Protein AF-D6GV82-F1 (afdb_monomer)

Solvent-accessible surface area (backbone atoms only — not comparable to full-atom values): 14235 Å² total; per-residue (Å²): 111,70,75,58,55,54,52,51,50,55,50,52,54,50,50,55,54,49,53,57,51,53,62,41,63,78,66,77,57,87,75,84,82,61,76,56,52,63,57,44,62,66,64,38,46,68,62,47,54,63,59,72,57,71,61,91,61,49,20,34,37,37,47,58,65,73,62,67,64,45,67,63,46,50,52,54,40,44,76,73,60,37,45,41,36,12,38,64,73,50,17,54,56,35,42,78,71,77,38,79,40,46,35,39,37,71,72,68,72,43,72,70,43,70,73,96,73,26,63,61,65,84,44,68,51,52,52,47,9,47,66,54,46,93,89,37,69,66,46,53,47,49,28,64,75,69,70,36,58,58,37,43,33,40,38,38,33,69,71,63,62,65,70,60,64,68,42,87,90,62,49,69,70,57,50,65,59,63,64,72,60,55,51,52,54,51,39,51,51,27,24,77,35,22,94,69,20,40,37,40,59,52,64,82,52,46,61,59,50,53,48,35,34,70,77,65,74,44,68,52,66,70,56,20,50,53,34,21,51,53,38,51,51,53,43,51,56,50,53,50,49,50,52,53,48,57,64,70,63,52,76,90,122

Radius of gyration: 20.43 Å; Cα contacts (8 Å, |Δi|>4): 288; chains: 1; bounding box: 60×38×50 Å

Foldseek 3Di:
DVVVVVVVVVVLVVCVVVVVVVVCVVVPDDDPPDVVVVVVVVVCCVLCVLLVVPPQFAEEEDEEPDCVCVQVLQVLVVVLRYAYAYADVVQVVNVVSVHHHHHQCNQQVHDFPPPPQGDRQPHCLNLLLLQQDVPDPVSVVCCSNVVHRHHQEYEAEADQLVVQCPDPPDDPVSSVSRDHDNRLVSLLSNLVVLVRHAYHHDSVCSVVQSVCCVVPVHDDSVNSNVSSVVSVVSSVSRVVSVVVVCVVVDPPD

pLDDT: mean 79.45, std 23.23, range [30.3, 98.81]

Organism: NCBI:txid662762

Nearest PDB structures (foldseek):
  7mgq-assembly1_B  TM=9.564E-01  e=1.565E-20  Cryptococcus neoformans
  7mgq-assembly1_A  TM=9.627E-01  e=3.509E-20  Cryptococcus neoformans
  7mgq-assembly2_C  TM=9.690E-01  e=6.246E-20  Cryptococcus neoformans
  5uy8-assembly1_B  TM=9.382E-01  e=7.896E-19  Homo sapiens
  1pkx-assembly2_C  TM=9.526E-01  e=5.608E-18  Homo sapiens

Structure (mmCIF, N/CA/C/O backbone):
data_AF-D6GV82-F1
#
_entry.id   AF-D6GV82-F1
#
loop_
_atom_site.group_PDB
_atom_site.id
_atom_site.type_symbol
_atom_site.label_atom_id
_atom_site.label_alt_id
_atom_site.label_comp_id
_atom_site.label_asym_id
_atom_site.label_entity_id
_atom_site.label_seq_id
_atom_site.pdbx_PDB_ins_code
_atom_site.Cartn_x
_atom_site.Cartn_y
_atom_site.Cartn_z
_atom_site.occupancy
_atom_site.B_iso_or_equiv
_atom_site.auth_seq_id
_atom_site.auth_comp_id
_atom_site.auth_asym_id
_atom_site.auth_atom_id
_atom_site.pdbx_PDB_model_num
ATOM 1 N N . MET A 1 1 ? -30.571 20.072 15.959 1.00 46.78 1 MET A N 1
ATOM 2 C CA . MET A 1 1 ? -29.340 19.515 15.346 1.00 46.78 1 MET A CA 1
ATOM 3 C C . MET A 1 1 ? -29.637 18.563 14.186 1.00 46.78 1 MET A C 1
ATOM 5 O O . MET A 1 1 ? -29.183 18.871 13.096 1.00 46.78 1 MET A O 1
ATOM 9 N N . LYS A 1 2 ? -30.502 17.543 14.333 1.00 35.66 2 LYS A N 1
ATOM 10 C CA . LYS A 1 2 ? -30.859 16.594 13.246 1.00 35.66 2 LYS A CA 1
ATOM 11 C C . LYS A 1 2 ? -31.321 17.223 11.910 1.00 35.66 2 LYS A C 1
ATOM 13 O O . LYS A 1 2 ? -30.854 16.821 10.855 1.00 35.66 2 LYS A O 1
ATOM 18 N N . LYS A 1 3 ? -32.161 18.271 11.940 1.00 33.25 3 LYS A N 1
ATOM 19 C CA . LYS A 1 3 ? -32.634 18.972 10.719 1.00 33.25 3 LYS A CA 1
ATOM 20 C C . LYS A 1 3 ? -31.539 19.744 9.959 1.00 33.25 3 LYS A C 1
ATOM 22 O O . LYS A 1 3 ? -31.697 20.007 8.773 1.00 33.25 3 LYS A O 1
ATOM 27 N N . LYS A 1 4 ? -30.448 20.133 10.632 1.00 35.25 4 LYS A N 1
ATOM 28 C CA . LYS A 1 4 ? -29.337 20.875 10.010 1.00 35.25 4 LYS A CA 1
ATOM 29 C C . LYS A 1 4 ? -28.388 19.915 9.281 1.00 35.25 4 LYS A C 1
ATOM 31 O O . LYS A 1 4 ? -28.005 20.190 8.152 1.00 35.25 4 LYS A O 1
ATOM 36 N N . GLU A 1 5 ? -28.135 18.748 9.874 1.00 35.09 5 GLU A N 1
ATOM 37 C CA . GLU A 1 5 ? -27.343 17.661 9.275 1.00 35.09 5 GLU A CA 1
ATOM 38 C C . GLU A 1 5 ? -28.036 17.029 8.053 1.00 35.09 5 GLU A C 1
ATOM 40 O O . GLU A 1 5 ? -27.384 16.778 7.042 1.00 35.09 5 GLU A O 1
ATOM 45 N N . GLU A 1 6 ? -29.364 16.847 8.084 1.00 33.41 6 GLU A N 1
ATOM 46 C CA . GLU A 1 6 ? -30.125 16.373 6.911 1.00 33.41 6 GLU A CA 1
ATOM 47 C C . GLU A 1 6 ? -30.088 17.357 5.732 1.00 33.41 6 GLU A C 1
ATOM 49 O O . GLU A 1 6 ? -30.029 16.937 4.574 1.00 33.41 6 GLU A O 1
ATOM 54 N N . ASN A 1 7 ? -30.100 18.665 6.007 1.00 32.47 7 ASN A N 1
ATOM 55 C CA . ASN A 1 7 ? -30.007 19.686 4.963 1.00 32.47 7 ASN A CA 1
ATOM 56 C C . ASN A 1 7 ? -28.595 19.774 4.367 1.00 32.47 7 ASN A C 1
ATOM 58 O O . ASN A 1 7 ? -28.455 19.947 3.155 1.00 32.47 7 ASN A O 1
ATOM 62 N N . GLU A 1 8 ? -27.547 19.594 5.172 1.00 35.41 8 GLU A N 1
ATOM 63 C CA . GLU A 1 8 ? -26.163 19.550 4.684 1.00 35.41 8 GLU A CA 1
ATOM 64 C C . GLU A 1 8 ? -25.892 18.294 3.835 1.00 35.41 8 GLU A C 1
ATOM 66 O O . GLU A 1 8 ? -25.264 18.399 2.776 1.00 35.41 8 GLU A O 1
ATOM 71 N N . LEU A 1 9 ? -26.454 17.132 4.204 1.00 36.34 9 LEU A N 1
ATOM 72 C CA . LEU A 1 9 ? -26.369 15.911 3.389 1.00 36.34 9 LEU A CA 1
ATOM 73 C C . LEU A 1 9 ? -27.051 16.078 2.024 1.00 36.34 9 LEU A C 1
ATOM 75 O O . LEU A 1 9 ? -26.429 15.799 0.996 1.00 36.34 9 LEU A O 1
ATOM 79 N N . LYS A 1 10 ? -28.285 16.599 1.996 1.00 36.94 10 LYS A N 1
ATOM 80 C CA . LYS A 1 10 ? -29.022 16.862 0.744 1.00 36.94 10 LYS A CA 1
ATOM 81 C C . LYS A 1 10 ? -28.288 17.850 -0.164 1.00 36.94 10 LYS A C 1
ATOM 83 O O . LYS A 1 10 ? -28.286 17.697 -1.386 1.00 36.94 10 LYS A O 1
ATOM 88 N N . THR A 1 11 ? -27.615 18.834 0.429 1.00 37.62 11 THR A N 1
ATOM 89 C CA . THR A 1 11 ? -26.811 19.819 -0.307 1.00 37.62 11 THR A CA 1
ATOM 90 C C . THR A 1 11 ? -25.554 19.176 -0.900 1.00 37.62 11 THR A C 1
ATOM 92 O O . THR A 1 11 ? -25.221 19.430 -2.056 1.00 37.62 11 THR A O 1
ATOM 95 N N . SER A 1 12 ? -24.899 18.272 -0.165 1.00 37.09 12 SER A N 1
ATOM 96 C CA . SER A 1 12 ? -23.725 17.529 -0.649 1.00 37.09 12 SER A CA 1
ATOM 97 C C . SER A 1 12 ? -24.054 16.558 -1.795 1.00 37.09 12 SER A C 1
ATOM 99 O O . SER A 1 12 ? -23.308 16.479 -2.774 1.00 37.09 12 SER A O 1
ATOM 101 N N . GLU A 1 13 ? -25.208 15.884 -1.739 1.00 41.94 13 GLU A N 1
ATOM 102 C CA . GLU A 1 13 ? -25.689 15.008 -2.815 1.00 41.94 13 GLU A CA 1
ATOM 103 C C . GLU A 1 13 ? -26.069 15.801 -4.072 1.00 41.94 13 GLU A C 1
ATOM 105 O O . GLU A 1 13 ? -25.765 15.376 -5.190 1.00 41.94 13 GLU A O 1
ATOM 110 N N . SER A 1 14 ? -26.675 16.980 -3.894 1.00 36.56 14 SER A N 1
ATOM 111 C CA . SER A 1 14 ? -26.976 17.918 -4.981 1.00 36.56 14 SER A CA 1
ATOM 112 C C . SER A 1 14 ? -25.697 18.431 -5.659 1.00 36.56 14 SER A C 1
ATOM 114 O O . SER A 1 14 ? -25.588 18.400 -6.884 1.00 36.56 14 SER A O 1
ATOM 116 N N . LEU A 1 15 ? -24.675 18.802 -4.879 1.00 37.81 15 LEU A N 1
ATOM 117 C CA . LEU A 1 15 ? -23.379 19.266 -5.391 1.00 37.81 15 LEU A CA 1
ATOM 118 C C . LEU A 1 15 ? -22.612 18.169 -6.147 1.00 37.81 15 LEU A C 1
ATOM 120 O O . LEU A 1 15 ? -22.022 18.448 -7.188 1.00 37.81 15 LEU A O 1
ATOM 124 N N . MET A 1 16 ? -22.661 16.918 -5.679 1.00 40.75 16 MET A N 1
ATOM 125 C CA . MET A 1 16 ? -22.037 15.778 -6.366 1.00 40.75 16 MET A CA 1
ATOM 126 C C . MET A 1 16 ? -22.762 15.402 -7.665 1.00 40.75 16 MET A C 1
ATOM 128 O O . MET A 1 16 ? -22.114 15.056 -8.657 1.00 40.75 16 MET A O 1
ATOM 132 N N . ARG A 1 17 ? -24.099 15.500 -7.692 1.00 44.50 17 ARG A N 1
ATOM 133 C CA . ARG A 1 17 ? -24.884 15.343 -8.927 1.00 44.50 17 ARG A CA 1
ATOM 134 C C . ARG A 1 17 ? -24.562 16.452 -9.923 1.00 44.50 17 ARG A C 1
ATOM 136 O O . ARG A 1 17 ? -24.265 16.154 -11.076 1.00 44.50 17 ARG A O 1
ATOM 143 N N . ASN A 1 18 ? -24.541 17.703 -9.474 1.00 41.22 18 ASN A N 1
ATOM 144 C CA . ASN A 1 18 ? -24.307 18.854 -10.342 1.00 41.22 18 ASN A CA 1
ATOM 145 C C . ASN A 1 18 ? -22.852 18.939 -10.833 1.00 41.22 18 ASN A C 1
ATOM 147 O O . ASN A 1 18 ? -22.633 19.277 -11.993 1.00 41.22 18 ASN A O 1
ATOM 151 N N . GLY A 1 19 ? -21.866 18.549 -10.017 1.00 41.38 19 GLY A N 1
ATOM 152 C CA . GLY A 1 19 ? -20.454 18.498 -10.414 1.00 41.38 19 GLY A CA 1
ATOM 153 C C . GLY A 1 19 ? -20.170 17.472 -11.518 1.00 41.38 19 GLY A C 1
ATOM 154 O O . GLY A 1 19 ? -19.441 17.767 -12.462 1.00 41.38 19 GLY A O 1
ATOM 155 N N . ASN A 1 20 ? -20.813 16.301 -11.463 1.00 41.12 20 ASN A N 1
ATOM 156 C CA . ASN A 1 20 ? -20.722 15.300 -12.533 1.00 41.12 20 ASN A CA 1
ATOM 157 C C . ASN A 1 20 ? -21.458 15.733 -13.816 1.00 41.12 20 ASN A C 1
ATOM 159 O O . ASN A 1 20 ? -21.051 15.349 -14.910 1.00 41.12 20 ASN A O 1
ATOM 163 N N . ILE A 1 21 ? -22.524 16.535 -13.700 1.00 41.41 21 ILE A N 1
ATOM 164 C CA . ILE A 1 21 ? -23.267 17.072 -14.852 1.00 41.41 21 ILE A CA 1
ATOM 165 C C . ILE A 1 21 ? -22.484 18.203 -15.538 1.00 41.41 21 ILE A C 1
ATOM 167 O O . ILE A 1 21 ? -22.470 18.271 -16.767 1.00 41.41 21 ILE A O 1
ATOM 171 N N . LEU A 1 22 ? -21.808 19.062 -14.769 1.00 36.44 22 LEU A N 1
ATOM 172 C CA . LEU A 1 22 ? -20.975 20.147 -15.301 1.00 36.44 22 LEU A CA 1
ATOM 173 C C . LEU A 1 22 ? -19.784 19.597 -16.101 1.00 36.44 22 LEU A C 1
ATOM 175 O O . LEU A 1 22 ? -19.581 20.010 -17.239 1.00 36.44 22 LEU A O 1
ATOM 179 N N . HIS A 1 23 ? -19.100 18.572 -15.583 1.00 37.25 23 HIS A N 1
ATOM 180 C CA . HIS A 1 23 ? -17.968 17.949 -16.278 1.00 37.25 23 HIS A CA 1
ATOM 181 C C . HIS A 1 23 ? -18.378 17.205 -17.569 1.00 37.25 23 HIS A C 1
ATOM 183 O O . HIS A 1 23 ? -17.579 17.074 -18.494 1.00 37.25 23 HIS A O 1
ATOM 189 N N . ALA A 1 24 ? -19.625 16.722 -17.661 1.00 37.41 24 ALA A N 1
ATOM 190 C CA . ALA A 1 24 ? -20.155 16.084 -18.869 1.00 37.41 24 ALA A CA 1
ATOM 191 C C . ALA A 1 24 ? -20.582 17.100 -19.946 1.00 37.41 24 ALA A C 1
ATOM 193 O O . ALA A 1 24 ? -20.468 16.811 -21.139 1.00 37.41 24 ALA A O 1
ATOM 194 N N . LYS A 1 25 ? -21.044 18.295 -19.544 1.00 35.38 25 LYS A N 1
ATOM 195 C CA . LYS A 1 25 ? -21.421 19.376 -20.472 1.00 35.38 25 LYS A CA 1
ATOM 196 C C . LYS A 1 25 ? -20.214 20.015 -21.163 1.00 35.38 25 LYS A C 1
ATOM 198 O O . LYS A 1 25 ? -20.330 20.373 -22.329 1.00 35.38 25 LYS A O 1
ATOM 203 N N . GLU A 1 26 ? -19.064 20.093 -20.495 1.00 40.66 26 GLU A N 1
ATOM 204 C CA . GLU A 1 26 ? -17.829 20.658 -21.069 1.00 40.66 26 GLU A CA 1
ATOM 205 C C . GLU A 1 26 ? -17.186 19.768 -22.154 1.00 40.66 26 GLU A C 1
ATOM 207 O O . GLU A 1 26 ? -16.415 20.260 -22.972 1.00 40.66 26 GLU A O 1
ATOM 212 N N . CYS A 1 27 ? -17.532 18.474 -22.226 1.00 36.78 27 CYS A N 1
ATOM 213 C CA . CYS A 1 27 ? -16.943 17.519 -23.180 1.00 36.78 27 CYS A CA 1
ATOM 214 C C . CYS A 1 27 ? -17.858 17.123 -24.361 1.00 36.78 27 CYS A C 1
ATOM 216 O O . CYS A 1 27 ? -17.546 16.176 -25.088 1.00 36.78 27 CYS A O 1
ATOM 218 N N . GLY A 1 28 ? -18.995 17.800 -24.564 1.00 32.62 28 GLY A N 1
ATOM 219 C CA . GLY A 1 28 ? -19.838 17.632 -25.761 1.00 32.62 28 GLY A CA 1
ATOM 220 C C . GLY A 1 28 ? -20.444 16.235 -25.988 1.00 32.62 28 GLY A C 1
ATOM 221 O O . GLY A 1 28 ? -20.968 15.967 -27.066 1.00 32.62 2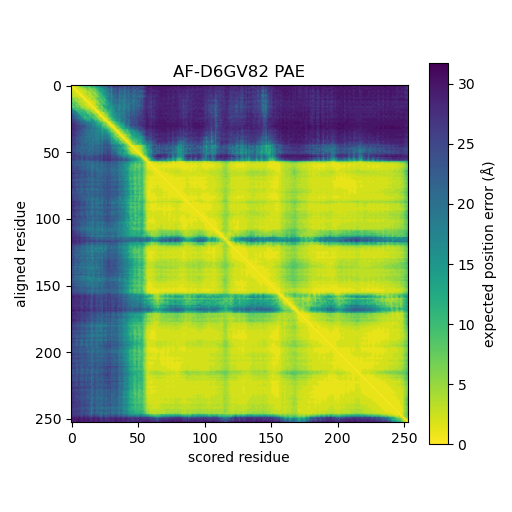8 GLY A O 1
ATOM 222 N N . HIS A 1 29 ? -20.399 15.330 -25.007 1.00 37.75 29 HIS A N 1
ATOM 223 C CA . HIS A 1 29 ? -20.952 13.978 -25.135 1.00 37.75 29 HIS A CA 1
ATOM 224 C C . HIS A 1 29 ? -22.358 13.889 -24.527 1.00 37.75 29 HIS A C 1
ATOM 226 O O . HIS A 1 29 ? -22.549 14.076 -23.325 1.00 37.75 29 HIS A O 1
ATOM 232 N N . LYS A 1 30 ? -23.356 13.544 -25.354 1.00 34.84 30 LYS A N 1
ATOM 233 C CA . LYS A 1 30 ? -24.703 13.160 -24.897 1.00 34.84 30 LYS A CA 1
ATOM 234 C C . LYS A 1 30 ? -24.594 11.887 -24.038 1.00 34.84 30 LYS A C 1
ATOM 236 O O . LYS A 1 30 ? -24.097 10.883 -24.550 1.00 34.84 30 LYS A O 1
ATOM 241 N N . PRO A 1 31 ? -25.058 11.860 -22.776 1.00 36.72 31 PRO A N 1
ATOM 242 C CA . PRO A 1 31 ? -24.945 10.656 -21.962 1.00 36.72 31 PRO A CA 1
ATOM 243 C C . PRO A 1 31 ? -26.144 9.719 -22.224 1.00 36.72 31 PRO A C 1
ATOM 245 O O . PRO A 1 31 ? -27.273 10.201 -22.347 1.00 36.72 31 PRO A O 1
ATOM 248 N N . PRO A 1 32 ? -25.953 8.385 -22.291 1.00 39.66 32 PRO A N 1
ATOM 249 C CA . PRO A 1 32 ? -27.055 7.436 -22.409 1.00 39.66 32 PRO A CA 1
ATOM 250 C C . PRO A 1 32 ? -27.702 7.271 -21.026 1.00 39.66 32 PRO A C 1
ATOM 252 O O . PRO A 1 32 ? -27.249 6.498 -20.181 1.00 39.66 32 PRO A O 1
ATOM 255 N N . ILE A 1 33 ? -28.737 8.068 -20.758 1.00 50.41 33 ILE A N 1
ATOM 256 C CA . ILE A 1 33 ? -29.362 8.181 -19.437 1.00 50.41 33 ILE A CA 1
ATOM 257 C C . ILE A 1 33 ? -30.728 7.501 -19.443 1.00 50.41 33 ILE A C 1
ATOM 259 O O . ILE A 1 33 ? -31.720 8.095 -19.839 1.00 50.41 33 ILE A O 1
ATOM 263 N N . SER A 1 34 ? -30.772 6.256 -18.972 1.00 36.00 34 SER A N 1
ATOM 264 C CA . SER A 1 34 ? -31.931 5.731 -18.233 1.00 36.00 34 SER A CA 1
ATOM 265 C C . SER A 1 34 ? -31.528 4.437 -17.512 1.00 36.00 34 SER A C 1
ATOM 267 O O . SER A 1 34 ? -31.461 4.401 -16.286 1.00 36.00 34 SER A O 1
ATOM 269 N N . GLY A 1 35 ? -31.038 3.432 -18.251 1.00 33.56 35 GLY A N 1
ATOM 270 C CA . GLY A 1 35 ? -30.639 2.133 -17.678 1.00 33.56 35 GLY A CA 1
ATOM 271 C C . GLY A 1 35 ? -29.327 2.131 -16.875 1.00 33.56 35 GLY A C 1
ATOM 272 O O . GLY A 1 35 ? -29.133 1.298 -15.989 1.00 33.56 35 GLY A O 1
ATOM 273 N N . MET A 1 36 ? -28.414 3.080 -17.126 1.00 39.00 36 MET A N 1
ATOM 274 C CA . MET A 1 36 ? -27.172 3.202 -16.345 1.00 39.00 36 MET A CA 1
ATOM 275 C C . MET A 1 36 ? -27.407 3.791 -14.949 1.00 39.00 36 MET A C 1
ATOM 277 O O . MET A 1 36 ? -26.631 3.484 -14.045 1.00 39.00 36 MET A O 1
ATOM 281 N N . ILE A 1 37 ? -28.467 4.584 -14.740 1.00 35.41 37 ILE A N 1
ATOM 282 C CA . ILE A 1 37 ? -28.729 5.243 -13.451 1.00 35.41 37 ILE A CA 1
ATOM 283 C C . ILE A 1 37 ? -29.230 4.236 -12.413 1.00 35.41 37 ILE A C 1
ATOM 285 O O . ILE A 1 37 ? -28.682 4.199 -11.314 1.00 35.41 37 ILE A O 1
ATOM 289 N N . GLU A 1 38 ? -30.166 3.347 -12.748 1.00 30.30 38 GLU A N 1
ATOM 290 C CA . GLU A 1 38 ? -30.681 2.354 -11.786 1.00 30.30 38 GLU A CA 1
ATOM 291 C C . GLU A 1 38 ? -29.612 1.334 -11.362 1.00 30.30 38 GLU A C 1
ATOM 293 O O . GLU A 1 38 ? -29.483 0.988 -10.181 1.00 30.30 38 GLU A O 1
ATOM 298 N N . GLY A 1 39 ? -28.753 0.925 -12.302 1.00 32.91 39 GLY A N 1
ATOM 299 C CA . GLY A 1 39 ? -27.578 0.109 -12.005 1.00 32.91 39 GLY A CA 1
ATOM 300 C C . GLY A 1 39 ? -26.542 0.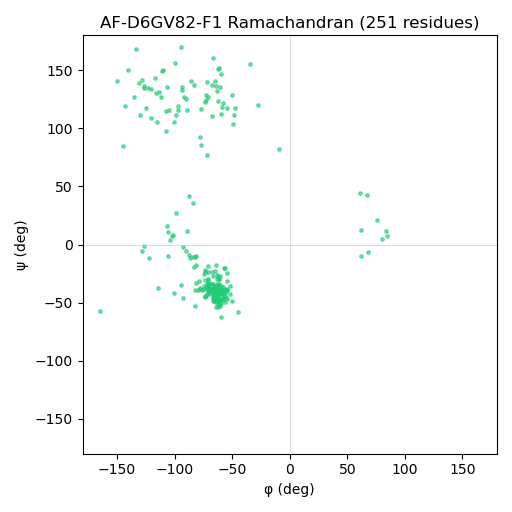845 -11.147 1.00 32.91 39 GLY A C 1
ATOM 301 O O . GLY A 1 39 ? -25.914 0.222 -10.288 1.00 32.91 39 GLY A O 1
ATOM 302 N N . CYS A 1 40 ? -26.370 2.157 -11.340 1.00 36.84 40 CYS A N 1
ATOM 303 C CA . CYS A 1 40 ? -25.464 2.996 -10.552 1.00 36.84 40 CYS A CA 1
ATOM 304 C C . CYS A 1 40 ? -25.987 3.209 -9.120 1.00 36.84 40 CYS A C 1
ATOM 306 O O . CYS A 1 40 ? -25.210 3.109 -8.175 1.00 36.84 40 CYS A O 1
ATOM 308 N N . VAL A 1 41 ? -27.302 3.361 -8.935 1.00 34.12 41 VAL A N 1
ATOM 309 C CA . VAL A 1 41 ? -27.950 3.567 -7.625 1.00 34.12 41 VAL A CA 1
ATOM 310 C C . VAL A 1 41 ? -27.811 2.338 -6.710 1.00 34.12 41 VAL A C 1
ATOM 312 O O . VAL A 1 41 ? -27.414 2.487 -5.555 1.00 34.12 41 VAL A O 1
ATOM 315 N N . LYS A 1 42 ? -27.985 1.102 -7.214 1.00 35.06 42 LYS A N 1
ATOM 316 C CA . LYS A 1 42 ? -27.659 -0.121 -6.436 1.00 35.06 42 LYS A CA 1
ATOM 317 C C . LYS A 1 42 ? -26.145 -0.322 -6.243 1.00 35.06 42 LYS A C 1
ATOM 319 O O . LYS A 1 42 ? -25.713 -0.835 -5.211 1.00 35.06 42 LYS A O 1
ATOM 324 N N . LYS A 1 43 ? -25.309 0.081 -7.210 1.00 44.16 43 LYS A N 1
ATOM 325 C CA . LYS A 1 43 ? -23.835 -0.051 -7.161 1.00 44.16 43 LYS A CA 1
ATOM 326 C C . LYS A 1 43 ? -23.145 1.052 -6.350 1.00 44.16 43 LYS A C 1
ATOM 328 O O . LYS A 1 43 ? -21.968 0.897 -6.026 1.00 44.16 43 LYS A O 1
ATOM 333 N N . MET A 1 44 ? -23.838 2.107 -5.945 1.00 41.06 44 MET A N 1
ATOM 334 C CA . MET A 1 44 ? -23.332 3.075 -4.972 1.00 41.06 44 MET A CA 1
ATOM 335 C C . MET A 1 44 ? -23.326 2.509 -3.550 1.00 41.06 44 MET A C 1
ATOM 337 O O . MET A 1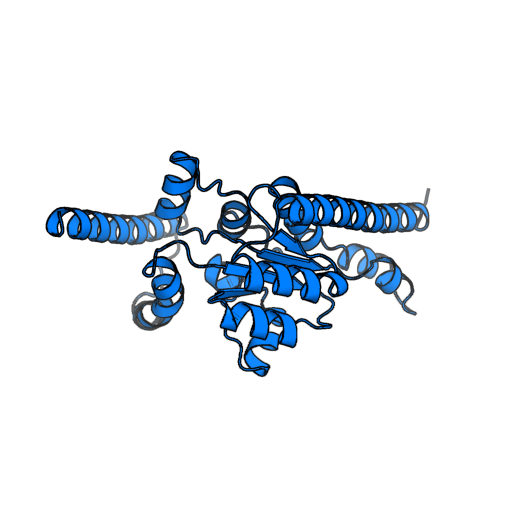 44 ? -22.481 2.934 -2.774 1.00 41.06 44 MET A O 1
ATOM 341 N N . SER A 1 45 ? -24.126 1.474 -3.238 1.00 45.91 45 SER A N 1
ATOM 342 C CA . SER A 1 45 ? -24.283 0.968 -1.863 1.00 45.91 45 SER A CA 1
ATOM 343 C C . SER A 1 45 ? -22.955 0.695 -1.163 1.00 45.91 45 SER A C 1
ATOM 345 O O . SER A 1 45 ? -22.770 1.217 -0.093 1.00 45.91 45 SER A O 1
ATOM 347 N N . LEU A 1 46 ? -21.975 -0.014 -1.743 1.00 49.31 46 LEU A N 1
ATOM 348 C CA . LEU A 1 46 ? -20.741 -0.332 -1.000 1.00 49.31 46 LEU A CA 1
ATOM 349 C C . LEU A 1 46 ? -19.839 0.889 -0.750 1.00 49.31 46 LEU A C 1
ATOM 351 O O . LEU A 1 46 ? -19.203 0.973 0.294 1.00 49.31 46 LEU A O 1
ATOM 355 N N . ALA A 1 47 ? -19.736 1.802 -1.718 1.00 49.91 47 ALA A N 1
ATOM 356 C CA . ALA A 1 47 ? -18.918 3.005 -1.565 1.00 49.91 47 ALA A CA 1
ATOM 357 C C . ALA A 1 47 ? -19.602 3.973 -0.593 1.00 49.91 47 ALA A C 1
ATOM 359 O O . ALA A 1 47 ? -18.959 4.442 0.339 1.00 49.91 47 ALA A O 1
ATOM 360 N N . GLN A 1 48 ? -20.917 4.159 -0.737 1.00 48.97 48 GLN A N 1
ATOM 361 C CA . GLN A 1 48 ? -21.742 4.870 0.232 1.00 48.97 48 GLN A CA 1
ATOM 362 C C . GLN A 1 48 ? -21.766 4.164 1.594 1.00 48.97 48 GLN A C 1
ATOM 364 O O . GLN A 1 48 ? -21.749 4.842 2.592 1.00 48.97 48 GLN A O 1
ATOM 369 N N . ASP A 1 49 ? -21.717 2.838 1.702 1.00 50.19 49 ASP A N 1
ATOM 370 C CA . ASP A 1 49 ? -21.703 2.100 2.979 1.00 50.19 49 ASP A CA 1
ATOM 371 C C . ASP A 1 49 ? -20.364 2.276 3.706 1.00 50.19 49 ASP A C 1
ATOM 373 O O . ASP A 1 49 ? -20.302 2.237 4.938 1.00 50.19 49 ASP A O 1
ATOM 377 N N . VAL A 1 50 ? -19.276 2.446 2.947 1.00 49.31 50 VAL A N 1
ATOM 378 C CA . VAL A 1 50 ? -17.952 2.786 3.484 1.00 49.31 50 VAL A CA 1
ATOM 379 C C . VAL A 1 50 ? -17.887 4.266 3.871 1.00 49.31 50 VAL A C 1
ATOM 381 O O . VAL A 1 50 ? -17.322 4.578 4.916 1.00 49.31 50 VAL A O 1
ATOM 384 N N . LEU A 1 51 ? -18.496 5.158 3.084 1.00 48.91 51 LEU A N 1
ATOM 385 C CA . LEU A 1 51 ? -18.521 6.605 3.331 1.00 48.91 51 LEU A CA 1
ATOM 386 C C . LEU A 1 51 ? -19.533 7.021 4.424 1.00 48.91 51 LEU A C 1
ATOM 388 O O . LEU A 1 51 ? -19.211 7.869 5.244 1.00 48.91 51 LEU A O 1
ATOM 392 N N . ASN A 1 52 ? -20.712 6.395 4.492 1.00 43.22 52 ASN A N 1
ATOM 393 C CA . ASN A 1 52 ? -21.834 6.726 5.387 1.00 43.22 52 ASN A CA 1
ATOM 394 C C . ASN A 1 52 ? -21.684 6.119 6.789 1.00 43.22 52 ASN A C 1
ATOM 396 O O . ASN A 1 52 ? -22.308 6.592 7.732 1.00 43.22 52 ASN A O 1
ATOM 400 N N . LYS A 1 53 ? -20.844 5.090 6.976 1.00 45.94 53 LYS A N 1
ATOM 401 C CA . LYS A 1 53 ? -20.516 4.543 8.310 1.00 45.94 53 LYS A CA 1
ATOM 402 C C . LYS A 1 53 ? -19.390 5.332 8.994 1.00 45.94 53 LYS A C 1
ATOM 404 O O . LYS A 1 53 ? -18.547 4.729 9.659 1.00 45.94 53 LYS A O 1
ATOM 409 N N . SER A 1 54 ? -19.334 6.653 8.802 1.00 37.59 54 SER A N 1
ATOM 410 C CA . SER A 1 54 ? -18.228 7.514 9.232 1.00 37.59 54 SER A CA 1
ATOM 411 C C . SER A 1 54 ? -18.171 7.720 10.753 1.00 37.59 54 SER A C 1
ATOM 413 O O . SER A 1 54 ? -18.451 8.794 11.273 1.00 37.59 54 SER A O 1
ATOM 415 N N . HIS A 1 55 ? -17.685 6.704 11.454 1.00 38.66 55 HIS A N 1
ATOM 416 C CA . HIS A 1 55 ? -16.595 6.897 12.401 1.00 38.66 55 HIS A CA 1
ATOM 417 C C . HIS A 1 55 ? -15.368 6.269 11.738 1.00 38.66 55 HIS A C 1
ATOM 419 O O . HIS A 1 55 ? -15.411 5.079 11.449 1.00 38.66 55 HIS A O 1
ATOM 425 N N . PHE A 1 56 ? -14.348 7.072 11.402 1.00 50.28 56 PHE A N 1
ATOM 426 C CA . PHE A 1 56 ? -13.044 6.690 10.821 1.00 50.28 56 PHE A CA 1
ATOM 427 C C . PHE A 1 56 ? -12.758 5.175 10.794 1.00 50.28 56 PHE A C 1
ATOM 429 O O . PHE A 1 56 ? -12.088 4.628 11.671 1.00 50.28 56 PHE A O 1
ATOM 436 N N . LYS A 1 57 ? -13.289 4.466 9.791 1.00 67.56 57 LYS A N 1
ATOM 437 C CA . LYS A 1 57 ? -13.173 3.008 9.748 1.00 67.56 57 LYS A CA 1
ATOM 438 C C . LYS A 1 57 ? -11.745 2.623 9.400 1.00 67.56 57 LYS A C 1
ATOM 440 O O . LYS A 1 57 ? -11.210 3.077 8.386 1.00 67.56 57 LYS A O 1
ATOM 445 N N . LYS A 1 58 ? -11.168 1.736 10.216 1.00 88.81 58 LYS A N 1
ATOM 446 C CA . LYS A 1 58 ? -9.872 1.095 9.977 1.00 88.81 58 LYS A CA 1
ATOM 447 C C . LYS A 1 58 ? -9.847 0.560 8.535 1.00 88.81 58 LYS A C 1
ATOM 449 O O . LYS A 1 58 ? -10.616 -0.338 8.200 1.00 88.81 58 LYS A O 1
ATOM 454 N N . THR A 1 59 ? -9.031 1.134 7.652 1.00 96.06 59 THR A N 1
ATOM 455 C CA . THR A 1 59 ? -9.001 0.741 6.228 1.00 96.06 59 THR A CA 1
ATOM 456 C C . THR A 1 59 ? -7.588 0.385 5.789 1.00 96.06 59 THR A C 1
ATOM 458 O O . THR A 1 59 ? -6.633 1.107 6.080 1.00 96.06 59 THR A O 1
ATOM 461 N N . ALA A 1 60 ? -7.456 -0.730 5.072 1.00 97.88 60 ALA A N 1
ATOM 462 C CA . ALA A 1 60 ? -6.203 -1.185 4.487 1.00 97.88 60 ALA A CA 1
ATOM 463 C C . ALA A 1 60 ? -6.241 -1.095 2.954 1.00 97.88 60 ALA A C 1
ATOM 465 O O . ALA A 1 60 ? -7.146 -1.638 2.314 1.00 97.88 60 ALA A O 1
ATOM 466 N N . LEU A 1 61 ? -5.242 -0.430 2.372 1.00 98.06 61 LEU A N 1
ATOM 467 C CA . LEU A 1 61 ? -4.985 -0.411 0.933 1.00 98.06 61 LEU A CA 1
ATOM 468 C C . LEU A 1 61 ? -4.013 -1.540 0.574 1.00 98.06 61 LEU A C 1
ATOM 470 O O . LEU A 1 61 ? -2.945 -1.635 1.170 1.00 98.06 61 LEU A O 1
ATOM 474 N N . ILE A 1 62 ? -4.366 -2.384 -0.395 1.00 98.12 62 ILE A N 1
ATOM 475 C CA . ILE A 1 62 ? -3.603 -3.583 -0.759 1.00 98.12 62 ILE A CA 1
ATOM 476 C C . ILE A 1 62 ? -3.251 -3.561 -2.248 1.00 98.12 62 ILE A C 1
ATOM 478 O O . ILE A 1 62 ? -4.116 -3.642 -3.125 1.00 98.12 62 ILE A O 1
ATOM 482 N N . SER A 1 63 ? -1.957 -3.527 -2.548 1.00 95.50 63 SER A N 1
ATOM 483 C CA . SER A 1 63 ? -1.438 -3.720 -3.899 1.00 95.50 63 SER A CA 1
ATOM 484 C C . SER A 1 63 ? -0.110 -4.463 -3.855 1.00 95.50 63 SER A C 1
ATOM 486 O O . SER A 1 63 ? 0.957 -3.858 -3.860 1.00 95.50 63 SER A O 1
ATOM 488 N N . VAL A 1 64 ? -0.191 -5.789 -3.798 1.00 95.00 64 VAL A N 1
ATOM 489 C CA . VAL A 1 64 ? 0.976 -6.671 -3.710 1.00 95.00 64 VAL A CA 1
ATOM 490 C C . VAL A 1 64 ? 1.173 -7.486 -4.985 1.00 95.00 64 VAL A C 1
ATOM 492 O O . VAL A 1 64 ? 0.205 -7.830 -5.673 1.00 95.00 64 VAL A O 1
ATOM 495 N N . SER A 1 65 ? 2.432 -7.791 -5.278 1.00 90.75 65 SER A N 1
ATOM 496 C CA . SER A 1 65 ? 2.857 -8.754 -6.295 1.00 90.75 65 SER A CA 1
ATOM 497 C C . SER A 1 65 ? 3.053 -10.145 -5.684 1.00 90.75 65 SER A C 1
ATOM 499 O O . SER A 1 65 ? 2.542 -11.124 -6.225 1.00 90.75 65 SER A O 1
ATOM 501 N N . ASP A 1 66 ? 3.725 -10.226 -4.532 1.00 91.81 66 ASP A N 1
ATOM 502 C CA . ASP A 1 66 ? 3.817 -11.432 -3.708 1.00 91.81 66 ASP A CA 1
ATOM 503 C C . ASP A 1 66 ? 2.665 -11.468 -2.695 1.00 91.81 66 ASP A C 1
ATOM 505 O O . ASP A 1 66 ? 2.457 -10.535 -1.915 1.00 91.81 66 ASP A O 1
ATOM 509 N N . ARG A 1 67 ? 1.907 -12.565 -2.718 1.00 95.31 67 ARG A N 1
ATOM 510 C CA . ARG A 1 67 ? 0.713 -12.784 -1.893 1.00 95.31 67 ARG A CA 1
ATOM 511 C C . ARG A 1 67 ? 0.968 -13.704 -0.703 1.00 95.31 67 ARG A C 1
ATOM 513 O O . ARG A 1 67 ? 0.005 -14.072 -0.021 1.00 95.31 67 ARG A O 1
ATOM 520 N N . LYS A 1 68 ? 2.222 -14.090 -0.444 1.00 96.31 68 LYS A N 1
ATOM 521 C CA . LYS A 1 68 ? 2.594 -14.896 0.722 1.00 96.31 68 LYS A CA 1
ATOM 522 C C . LYS A 1 68 ? 2.001 -14.284 1.994 1.00 96.31 68 LYS A C 1
ATOM 524 O O . LYS A 1 68 ? 2.104 -13.086 2.231 1.00 96.31 68 LYS A O 1
ATOM 529 N N . GLY A 1 69 ? 1.302 -15.102 2.781 1.00 97.56 69 GLY A N 1
ATOM 530 C CA . GLY A 1 69 ? 0.679 -14.680 4.041 1.00 97.56 69 GLY A CA 1
ATOM 531 C C . GLY A 1 69 ? -0.498 -13.696 3.927 1.00 97.56 69 GLY A C 1
ATOM 532 O O . GLY A 1 69 ? -1.161 -13.449 4.933 1.00 97.56 69 GLY A O 1
ATOM 533 N N . LEU A 1 70 ? -0.828 -13.175 2.735 1.00 98.12 70 LEU A N 1
ATOM 534 C CA . LEU A 1 70 ? -1.816 -12.100 2.568 1.00 98.12 70 LEU A CA 1
ATOM 535 C C . LEU A 1 70 ? -3.208 -12.488 3.085 1.00 98.12 70 LEU A C 1
ATOM 537 O O . LEU A 1 70 ? -3.879 -11.680 3.723 1.00 98.12 70 LEU A O 1
ATOM 541 N N . VAL A 1 71 ? -3.651 -13.723 2.830 1.00 98.25 71 VAL A N 1
ATOM 542 C CA . VAL A 1 71 ? -4.979 -14.201 3.258 1.00 98.25 71 VAL A CA 1
ATOM 543 C C . VAL A 1 71 ? -5.064 -14.283 4.781 1.00 98.25 71 VAL A C 1
ATOM 545 O O . VAL A 1 71 ? -6.032 -13.808 5.370 1.00 98.25 71 VAL A O 1
ATOM 548 N N . ALA A 1 72 ? -4.046 -14.845 5.437 1.00 98.38 72 ALA A N 1
ATOM 549 C CA . ALA A 1 72 ? -3.996 -14.916 6.896 1.00 98.38 72 ALA A CA 1
ATOM 550 C C . ALA A 1 72 ? -3.957 -13.510 7.513 1.00 98.38 72 ALA A C 1
ATOM 552 O O . ALA A 1 72 ? -4.716 -13.216 8.440 1.00 98.38 72 ALA A O 1
ATOM 553 N N . PHE A 1 73 ? -3.142 -12.622 6.936 1.00 98.69 73 PHE A N 1
ATOM 554 C CA . PHE A 1 73 ? -3.022 -11.239 7.379 1.00 98.69 73 PHE A CA 1
ATOM 555 C C . PHE A 1 73 ? -4.352 -10.481 7.278 1.00 98.69 73 PHE A C 1
ATOM 557 O O . PHE A 1 73 ? -4.839 -9.922 8.260 1.00 98.69 73 PHE A O 1
ATOM 564 N N . THR A 1 74 ? -4.998 -10.530 6.113 1.00 98.38 74 THR A N 1
ATOM 565 C CA . THR A 1 74 ? -6.278 -9.846 5.869 1.00 98.38 74 THR A CA 1
ATOM 566 C C . THR A 1 74 ? -7.436 -10.443 6.665 1.00 98.38 74 THR A C 1
ATOM 568 O O . THR A 1 74 ? -8.273 -9.689 7.155 1.00 98.38 74 THR A O 1
ATOM 571 N N . LYS A 1 75 ? -7.472 -11.761 6.910 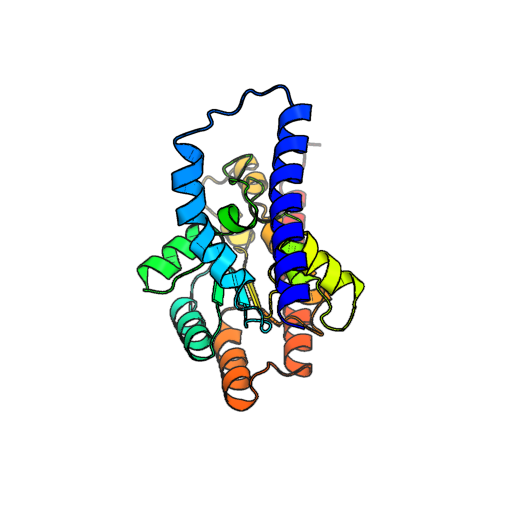1.00 98.31 75 LYS A N 1
ATOM 572 C CA . LYS A 1 75 ? -8.420 -12.353 7.875 1.00 98.31 75 LYS A CA 1
ATOM 573 C C . LYS A 1 75 ? -8.191 -11.813 9.289 1.00 98.31 75 LYS A C 1
ATOM 575 O O . LYS A 1 75 ? -9.162 -11.512 9.980 1.00 98.31 75 LYS A O 1
ATOM 580 N N . GLY A 1 76 ? -6.932 -11.661 9.703 1.00 98.12 76 GLY A N 1
ATOM 581 C CA . GLY A 1 76 ? -6.566 -11.039 10.976 1.00 98.12 76 GLY A CA 1
ATOM 582 C C . GLY A 1 76 ? -7.069 -9.600 11.083 1.00 98.12 76 GLY A C 1
ATOM 583 O O . GLY A 1 76 ? -7.772 -9.273 12.033 1.00 98.12 76 GLY A O 1
ATOM 584 N N . LEU A 1 77 ? -6.796 -8.775 10.071 1.00 97.94 77 LEU A N 1
ATOM 585 C CA . LEU A 1 77 ? -7.279 -7.394 10.008 1.00 97.94 77 LEU A CA 1
ATOM 586 C C . LEU A 1 77 ? -8.814 -7.317 9.996 1.00 97.94 77 LEU A C 1
ATOM 588 O O . LEU A 1 77 ? -9.394 -6.476 10.678 1.00 97.94 77 LEU A O 1
ATOM 592 N N . LYS A 1 78 ? -9.491 -8.223 9.279 1.00 96.69 78 LYS A N 1
ATOM 593 C CA . LYS A 1 78 ? -10.961 -8.279 9.225 1.00 96.69 78 LYS A CA 1
ATOM 594 C C . LYS A 1 78 ? -11.567 -8.488 10.616 1.00 96.69 78 LYS A C 1
ATOM 596 O O . LYS A 1 78 ? -12.546 -7.826 10.944 1.00 96.69 78 LYS A O 1
ATOM 601 N N . LYS A 1 79 ? -10.973 -9.363 11.441 1.00 96.25 79 LYS A N 1
ATOM 602 C CA . LYS A 1 79 ? -11.397 -9.581 12.839 1.00 96.25 79 LYS A CA 1
ATOM 603 C C . LYS A 1 79 ? -11.253 -8.322 13.703 1.00 96.25 79 LYS A C 1
ATOM 605 O O . LYS A 1 79 ? -12.011 -8.153 14.642 1.00 96.25 79 LYS A O 1
ATOM 610 N N . LEU A 1 80 ? -10.324 -7.435 13.349 1.00 95.44 80 LEU A N 1
ATOM 611 C CA . LEU A 1 80 ? -10.084 -6.150 14.014 1.00 95.44 80 LEU A CA 1
ATOM 612 C C . LEU A 1 80 ? -10.921 -4.999 13.423 1.00 95.44 80 LEU A C 1
ATOM 614 O O . LEU A 1 80 ? -10.648 -3.830 13.691 1.00 95.44 80 LEU A O 1
ATOM 618 N N . GLY A 1 81 ? -11.910 -5.308 12.578 1.00 94.25 81 GLY A N 1
ATOM 619 C CA . GLY A 1 81 ? -12.822 -4.322 11.997 1.00 94.25 81 GLY A CA 1
ATOM 620 C C . GLY A 1 81 ? -12.295 -3.606 10.751 1.00 94.25 81 GLY A C 1
ATOM 621 O O . GLY A 1 81 ? -12.913 -2.633 10.312 1.00 94.25 81 GLY A O 1
ATOM 622 N N . PHE A 1 82 ? -11.188 -4.066 10.154 1.00 96.25 82 PHE A N 1
ATOM 623 C CA . PHE A 1 82 ? -10.666 -3.431 8.947 1.00 96.25 82 PHE A CA 1
ATOM 624 C C . PHE A 1 82 ? -11.528 -3.699 7.711 1.00 96.25 82 PHE A C 1
ATOM 626 O O . PHE A 1 82 ? -11.973 -4.820 7.455 1.00 96.25 82 PHE A O 1
ATOM 633 N N . SER A 1 83 ? -11.686 -2.656 6.901 1.00 95.69 83 SER A N 1
ATOM 634 C CA . SER A 1 83 ? -12.180 -2.732 5.525 1.00 95.69 83 SER A CA 1
ATOM 635 C C . SER A 1 83 ? -11.012 -2.686 4.535 1.00 95.69 83 SER A C 1
ATOM 637 O O . SER A 1 83 ? -9.940 -2.169 4.848 1.00 95.69 83 SER A O 1
ATOM 639 N N . PHE A 1 84 ? -11.208 -3.224 3.330 1.00 96.94 84 PHE A N 1
ATOM 640 C CA . PHE A 1 84 ? -10.131 -3.379 2.351 1.00 96.94 84 PHE A CA 1
ATOM 641 C C . PHE A 1 84 ? -10.427 -2.626 1.059 1.00 96.94 84 PHE A C 1
ATOM 643 O O . PHE A 1 84 ? -11.511 -2.760 0.487 1.00 96.94 84 PHE A O 1
ATOM 650 N N . VAL A 1 85 ? -9.427 -1.902 0.566 1.00 96.88 85 VAL A N 1
ATOM 651 C CA . VAL A 1 85 ? -9.347 -1.417 -0.813 1.00 96.88 85 VAL A CA 1
ATOM 652 C C . VAL A 1 85 ? -8.184 -2.141 -1.475 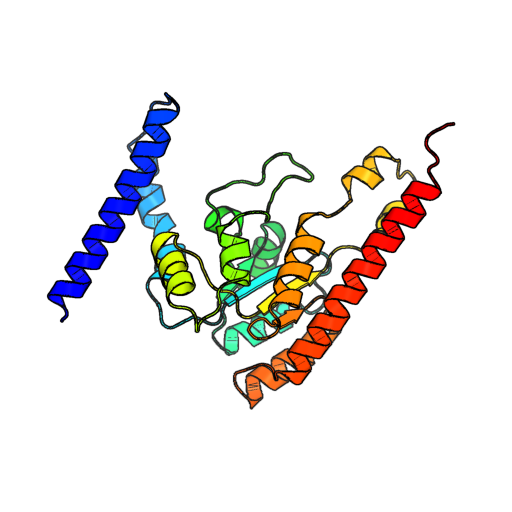1.00 96.88 85 VAL A C 1
ATOM 654 O O . VAL A 1 85 ? -7.102 -2.205 -0.901 1.00 96.88 85 VAL A O 1
ATOM 657 N N . ALA A 1 86 ? -8.373 -2.702 -2.665 1.00 96.06 86 ALA A N 1
ATOM 658 C CA . ALA A 1 86 ? -7.321 -3.465 -3.327 1.00 96.06 86 ALA A CA 1
ATOM 659 C C . ALA A 1 86 ? -7.266 -3.225 -4.836 1.00 96.06 86 ALA A C 1
ATOM 661 O O . ALA A 1 86 ? -8.284 -2.959 -5.482 1.00 96.06 86 ALA A O 1
ATOM 662 N N . SER A 1 87 ? -6.070 -3.343 -5.418 1.00 93.25 87 SER A N 1
ATOM 663 C CA . SER A 1 87 ? -5.922 -3.362 -6.877 1.00 93.25 87 SER A CA 1
ATOM 664 C C . SER A 1 87 ? -6.661 -4.563 -7.478 1.00 93.25 87 SER A C 1
ATOM 666 O O . SER A 1 87 ? -6.823 -5.580 -6.809 1.00 93.25 87 SER A O 1
ATOM 668 N N . GLY A 1 88 ? -7.125 -4.462 -8.732 1.00 90.31 88 GLY A N 1
ATOM 669 C CA . GLY A 1 88 ? -8.091 -5.406 -9.326 1.00 90.31 88 GLY A CA 1
ATOM 670 C C . GLY A 1 88 ? -7.790 -6.886 -9.056 1.00 90.31 88 GLY A C 1
ATOM 671 O O . GLY A 1 88 ? -8.568 -7.553 -8.383 1.00 90.31 88 GLY A O 1
ATOM 672 N N . ARG A 1 89 ? -6.603 -7.364 -9.459 1.00 91.75 89 ARG A N 1
ATOM 673 C CA . ARG A 1 89 ? -6.190 -8.764 -9.246 1.00 91.75 89 ARG A CA 1
ATOM 674 C C . ARG A 1 89 ? -6.069 -9.156 -7.772 1.00 91.75 89 ARG A C 1
ATOM 676 O O . ARG A 1 89 ? -6.196 -10.334 -7.453 1.00 91.75 89 ARG A O 1
ATOM 683 N N . ASN A 1 90 ? -5.742 -8.213 -6.889 1.00 95.25 90 ASN A N 1
ATOM 684 C CA . ASN A 1 90 ? -5.668 -8.468 -5.451 1.00 95.25 90 ASN A CA 1
ATOM 685 C C . ASN A 1 90 ? -7.061 -8.511 -4.825 1.00 95.25 90 ASN A C 1
ATOM 687 O O . ASN A 1 90 ? -7.303 -9.377 -3.995 1.00 95.25 90 ASN A O 1
ATOM 691 N N . ALA A 1 91 ? -7.990 -7.664 -5.271 1.00 96.25 91 ALA A N 1
ATOM 692 C CA . ALA A 1 91 ? -9.390 -7.753 -4.871 1.00 96.25 91 ALA A CA 1
ATOM 693 C C . ALA A 1 91 ? -9.993 -9.107 -5.276 1.00 96.25 91 ALA A C 1
ATOM 695 O O . ALA A 1 91 ? -10.552 -9.786 -4.423 1.00 96.25 91 ALA A O 1
ATOM 696 N N . ASP A 1 92 ? -9.781 -9.544 -6.524 1.00 96.75 92 ASP A N 1
ATOM 697 C CA . ASP A 1 92 ? -10.263 -10.847 -7.009 1.00 96.75 92 ASP A CA 1
ATOM 698 C C . ASP A 1 92 ? -9.661 -12.009 -6.202 1.00 96.75 92 ASP A C 1
ATOM 700 O O . ASP A 1 92 ? -10.339 -12.974 -5.857 1.00 96.75 92 ASP A O 1
ATOM 704 N N . TYR A 1 93 ? -8.368 -11.921 -5.875 1.00 97.81 93 TYR A N 1
ATOM 705 C CA . TYR A 1 93 ? -7.690 -12.927 -5.061 1.00 97.81 93 TYR A CA 1
ATOM 706 C C . TYR A 1 93 ? -8.253 -13.005 -3.635 1.00 97.81 93 TYR A C 1
ATOM 708 O O . TYR A 1 93 ? -8.459 -14.102 -3.121 1.00 97.81 93 TYR A O 1
ATOM 716 N N . LEU A 1 94 ? -8.508 -11.860 -2.998 1.00 98.00 94 LEU A N 1
ATOM 717 C CA . LEU A 1 94 ? -9.107 -11.798 -1.663 1.00 98.00 94 LEU A CA 1
ATOM 718 C C . LEU A 1 94 ? -10.552 -12.316 -1.670 1.00 98.00 94 LEU A C 1
ATOM 720 O O . LEU A 1 94 ? -10.940 -13.063 -0.769 1.00 98.00 94 LEU A O 1
ATOM 724 N N . GLU A 1 95 ? -11.318 -11.992 -2.711 1.00 96.69 95 GLU A N 1
ATOM 725 C CA . GLU A 1 95 ? -12.707 -12.425 -2.873 1.00 96.69 95 GLU A CA 1
ATOM 726 C C . GLU A 1 95 ? -12.820 -13.950 -2.976 1.00 96.69 95 GLU A C 1
ATOM 728 O O . GLU A 1 95 ? -13.624 -14.546 -2.258 1.00 96.69 95 GLU A O 1
ATOM 733 N N . LYS A 1 96 ? -11.919 -14.601 -3.728 1.00 97.56 96 LYS A N 1
ATOM 734 C CA . LYS A 1 96 ? -11.800 -16.074 -3.775 1.00 97.56 96 LYS A CA 1
ATOM 735 C C . LYS A 1 96 ? -11.570 -16.727 -2.405 1.00 97.56 96 LYS A C 1
ATOM 737 O O . LYS A 1 96 ? -11.831 -17.912 -2.250 1.00 97.56 96 LYS A O 1
ATOM 742 N N . HIS A 1 97 ? -11.097 -15.971 -1.414 1.00 97.69 97 HIS A N 1
ATOM 743 C CA . HIS A 1 97 ? -10.860 -16.441 -0.046 1.00 97.69 97 HIS A CA 1
ATOM 744 C C . HIS A 1 97 ? -11.898 -15.915 0.965 1.00 97.69 97 HIS A C 1
ATOM 746 O O . HIS A 1 97 ? -11.656 -15.956 2.177 1.00 97.69 97 HIS A O 1
ATOM 752 N N . GLY A 1 98 ? -13.041 -15.404 0.492 1.00 96.25 98 GLY A N 1
ATOM 753 C CA . GLY A 1 98 ? -14.137 -14.908 1.336 1.00 96.25 98 GLY A CA 1
ATOM 754 C C . GLY A 1 98 ? -13.874 -13.535 1.971 1.00 96.25 98 GLY A C 1
ATOM 755 O O . GLY A 1 98 ? -14.464 -13.183 3.004 1.00 96.25 98 GLY A O 1
ATOM 756 N N . ILE A 1 99 ? -12.959 -12.749 1.396 1.00 96.94 99 ILE A N 1
ATOM 757 C CA . ILE A 1 99 ? -12.567 -11.430 1.900 1.00 96.94 99 ILE A CA 1
ATOM 758 C C . ILE A 1 99 ? -12.975 -10.374 0.877 1.00 96.94 99 ILE A C 1
ATOM 760 O O . ILE A 1 99 ? -12.355 -10.210 -0.168 1.00 96.94 99 ILE A O 1
ATOM 764 N N . ARG A 1 100 ? -14.034 -9.630 1.198 1.00 95.44 100 ARG A N 1
ATOM 765 C CA . ARG A 1 100 ? -14.536 -8.555 0.342 1.00 95.44 100 ARG A CA 1
ATOM 766 C C . ARG A 1 100 ? -13.571 -7.369 0.358 1.00 95.44 100 ARG A C 1
ATOM 768 O O . ARG A 1 100 ? -13.267 -6.841 1.427 1.00 95.44 100 ARG A O 1
ATOM 775 N N . ALA A 1 101 ? -13.157 -6.918 -0.822 1.00 95.69 101 ALA A N 1
ATOM 776 C CA . ALA A 1 101 ? -12.347 -5.717 -1.000 1.00 95.69 101 ALA A CA 1
ATOM 777 C C . ALA A 1 101 ? -12.950 -4.807 -2.079 1.00 95.69 101 ALA A C 1
ATOM 779 O O . ALA A 1 101 ? -13.409 -5.271 -3.124 1.00 95.69 101 ALA A O 1
ATOM 780 N N . LEU A 1 102 ? -12.939 -3.497 -1.839 1.00 94.81 102 LEU A N 1
ATOM 781 C CA . LEU A 1 102 ? -13.308 -2.503 -2.841 1.00 94.81 102 LEU A CA 1
ATOM 782 C C . LEU A 1 102 ? -12.179 -2.385 -3.872 1.00 94.81 102 LEU A C 1
ATOM 784 O O . LEU A 1 102 ? -11.041 -2.071 -3.528 1.00 94.81 102 LEU A O 1
ATOM 788 N N . LYS A 1 103 ? -12.489 -2.611 -5.150 1.00 94.69 103 LYS A N 1
ATOM 789 C CA . LYS A 1 103 ? -11.517 -2.423 -6.236 1.00 94.69 103 LYS A CA 1
ATOM 790 C C . LYS A 1 103 ? -11.101 -0.955 -6.339 1.00 94.69 103 LYS A C 1
ATOM 792 O O . LYS A 1 103 ? -11.963 -0.075 -6.333 1.00 94.69 103 LYS A O 1
ATOM 797 N N . THR A 1 104 ? -9.806 -0.693 -6.517 1.00 93.31 104 THR A N 1
ATOM 798 C CA . THR A 1 104 ? -9.283 0.673 -6.703 1.00 93.31 104 THR A CA 1
ATOM 799 C C . THR A 1 104 ? -9.955 1.401 -7.861 1.00 93.31 104 THR A C 1
ATOM 801 O O . THR A 1 104 ? -10.306 2.558 -7.695 1.00 93.31 104 THR A O 1
ATOM 804 N N . SER A 1 105 ? -10.233 0.730 -8.983 1.00 91.50 105 SER A N 1
ATOM 805 C CA . SER A 1 105 ? -10.942 1.332 -10.125 1.00 91.50 105 SER A CA 1
ATOM 806 C C . SER A 1 105 ? -12.353 1.812 -9.779 1.00 91.50 105 SER A C 1
ATOM 808 O O . SER A 1 105 ? -12.816 2.830 -10.283 1.00 91.50 105 SER A O 1
ATOM 810 N N . ARG A 1 106 ? -13.042 1.109 -8.874 1.00 91.50 106 ARG A N 1
ATOM 811 C CA . ARG A 1 106 ? -14.359 1.528 -8.381 1.00 91.50 106 ARG A CA 1
ATOM 812 C C . ARG A 1 106 ? -14.251 2.700 -7.410 1.00 91.50 106 ARG A C 1
ATOM 814 O O . ARG A 1 106 ? -15.114 3.564 -7.426 1.00 91.50 106 ARG A O 1
ATOM 821 N N . LEU A 1 107 ? -13.201 2.737 -6.588 1.00 91.56 107 LEU A N 1
ATOM 822 C CA . LEU A 1 107 ? -12.924 3.873 -5.706 1.00 91.56 107 LEU A CA 1
ATOM 823 C C . LEU A 1 107 ? -12.593 5.143 -6.506 1.00 91.56 107 LEU A C 1
ATOM 825 O O . LEU A 1 107 ? -13.101 6.228 -6.221 1.00 91.56 107 LEU A O 1
ATOM 829 N N . THR A 1 108 ? -11.726 5.024 -7.508 1.00 91.06 108 THR A N 1
ATOM 830 C CA . THR A 1 108 ? -11.318 6.162 -8.336 1.00 91.06 108 THR A CA 1
ATOM 831 C C . THR A 1 108 ? -12.425 6.585 -9.295 1.00 91.06 108 THR A C 1
ATOM 833 O O . THR A 1 108 ? -12.536 7.769 -9.582 1.00 91.06 108 THR A O 1
ATOM 836 N N . GLY A 1 109 ? -13.270 5.651 -9.740 1.00 90.00 109 GLY A N 1
ATOM 837 C CA . GLY A 1 109 ? -14.209 5.869 -10.842 1.00 90.00 109 GLY A CA 1
ATOM 838 C C . GLY A 1 109 ? -13.548 5.742 -12.217 1.00 90.00 109 GLY A C 1
ATOM 839 O O . GLY A 1 109 ? -14.207 5.969 -13.225 1.00 90.00 109 GLY A O 1
ATOM 840 N N . TRP A 1 110 ? -12.269 5.356 -12.262 1.00 85.19 110 TRP A N 1
ATOM 841 C CA . TRP A 1 110 ? -11.484 5.240 -13.487 1.00 85.19 110 TRP A CA 1
ATOM 842 C C . TRP A 1 110 ? -11.068 3.786 -13.722 1.00 85.19 110 TRP A C 1
ATOM 844 O O . TRP A 1 110 ? -10.523 3.146 -12.810 1.00 85.19 110 TRP A O 1
ATOM 854 N N . PRO A 1 111 ? -11.289 3.235 -14.929 1.00 84.06 111 PRO A N 1
ATOM 855 C CA . PRO A 1 111 ? -10.701 1.956 -15.289 1.00 84.06 111 PRO A CA 1
ATOM 856 C C . PRO A 1 111 ? -9.170 2.092 -15.396 1.00 84.06 111 PRO A C 1
ATOM 858 O O . PRO A 1 111 ? -8.656 3.196 -15.573 1.00 84.06 111 PRO A O 1
ATOM 861 N N . PRO A 1 112 ? -8.415 0.985 -15.321 1.00 80.81 112 PRO A N 1
ATOM 862 C CA . PRO A 1 112 ? -7.007 0.997 -15.707 1.00 80.81 112 PRO A CA 1
ATOM 863 C C . PRO A 1 112 ? -6.850 1.444 -17.173 1.00 80.81 112 PRO A C 1
ATOM 865 O O . PRO A 1 112 ? -7.398 0.794 -18.064 1.00 80.81 112 PRO A O 1
ATOM 868 N N . ILE A 1 113 ? -6.090 2.514 -17.421 1.00 82.75 113 ILE A N 1
ATOM 869 C CA . ILE A 1 113 ? -5.835 3.091 -18.761 1.00 82.75 113 ILE A CA 1
ATOM 870 C C . ILE A 1 113 ? -4.389 2.855 -19.196 1.00 82.75 113 ILE A C 1
ATOM 872 O O . ILE A 1 113 ? -3.536 2.852 -18.328 1.00 82.75 113 ILE A O 1
ATOM 876 N N . MET A 1 114 ? -4.080 2.728 -20.496 1.00 80.00 114 MET A N 1
ATOM 877 C CA . MET A 1 114 ? -2.719 2.451 -21.027 1.00 80.00 114 MET A CA 1
ATOM 878 C C . MET A 1 114 ? -2.173 1.048 -20.669 1.00 80.00 114 MET A C 1
ATOM 880 O O . MET A 1 114 ? -1.025 0.872 -20.265 1.00 80.00 114 MET A O 1
ATOM 884 N N . ASN A 1 115 ? -3.021 0.020 -20.770 1.00 68.69 115 ASN A N 1
ATOM 885 C CA . ASN A 1 115 ? -2.640 -1.373 -20.497 1.00 68.69 115 ASN A CA 1
ATOM 886 C C . ASN A 1 115 ? -1.541 -1.886 -21.454 1.00 68.69 115 ASN A C 1
ATOM 888 O O . ASN A 1 115 ? -1.505 -1.450 -22.602 1.00 68.69 115 ASN A O 1
ATOM 892 N N . PRO A 1 116 ? -0.690 -2.847 -21.025 1.00 59.41 116 PRO A N 1
ATOM 893 C CA . PRO A 1 116 ? -0.770 -3.609 -19.764 1.00 59.41 116 PRO A CA 1
ATOM 894 C C . PRO A 1 116 ? -0.226 -2.906 -18.493 1.00 59.41 116 PRO A C 1
ATOM 896 O O . PRO A 1 116 ? -0.590 -3.300 -17.373 1.00 59.41 116 PRO A O 1
ATOM 899 N N . GLN A 1 117 ? 0.580 -1.848 -18.646 1.00 56.16 117 GLN A N 1
ATOM 900 C CA . GLN A 1 117 ? 1.314 -1.119 -17.578 1.00 56.16 117 GLN A CA 1
ATOM 901 C C . GLN A 1 117 ? 0.524 0.001 -16.929 1.00 56.16 117 GLN A C 1
ATOM 903 O O . GLN A 1 117 ? 0.961 0.570 -15.936 1.00 56.16 117 GLN A O 1
ATOM 908 N N . GLY A 1 118 ? -0.619 0.282 -17.528 1.00 66.69 118 GLY A N 1
ATOM 909 C CA . GLY A 1 118 ? -1.454 1.432 -17.331 1.00 66.69 118 GLY A CA 1
ATOM 910 C C . GLY A 1 118 ? -1.560 2.046 -15.952 1.00 66.69 118 GLY A C 1
ATOM 911 O O . GLY A 1 118 ? -1.435 1.365 -14.940 1.00 66.69 118 GLY A O 1
ATOM 912 N N . VAL A 1 119 ? -1.892 3.333 -15.903 1.00 76.25 119 VAL A N 1
ATOM 913 C CA . VAL A 1 119 ? -2.171 4.035 -14.650 1.00 76.25 119 VAL A CA 1
ATOM 914 C C . VAL A 1 119 ? -3.352 3.357 -13.944 1.00 76.25 119 VAL A C 1
ATOM 916 O O . VAL A 1 119 ? -4.479 3.374 -14.437 1.00 76.25 119 VAL A O 1
ATOM 919 N N . LYS A 1 120 ? -3.089 2.717 -12.792 1.00 80.38 120 LYS A N 1
ATOM 920 C CA . LYS A 1 120 ? -4.119 2.009 -11.989 1.00 80.38 120 LYS A CA 1
ATOM 921 C C . LYS A 1 120 ? -4.364 2.657 -10.634 1.00 80.38 120 LYS A C 1
ATOM 923 O O . LYS A 1 120 ? -5.488 2.638 -10.142 1.00 80.38 120 LYS A O 1
ATOM 928 N N . THR A 1 121 ? -3.301 3.150 -9.998 1.00 86.25 121 THR A N 1
ATOM 929 C CA . THR A 1 121 ? -3.326 3.599 -8.597 1.00 86.25 121 THR A CA 1
ATOM 930 C C . THR A 1 121 ? -2.900 5.051 -8.403 1.00 86.25 121 THR A C 1
ATOM 932 O O . THR A 1 121 ? -3.129 5.588 -7.324 1.00 86.25 121 THR A O 1
ATOM 935 N N . ILE A 1 122 ? -2.329 5.701 -9.423 1.00 91.00 122 ILE A N 1
ATOM 936 C CA . ILE A 1 122 ? -1.931 7.117 -9.389 1.00 91.00 122 ILE A CA 1
ATOM 937 C C . ILE A 1 122 ? -3.179 7.979 -9.548 1.00 91.00 122 ILE A C 1
ATOM 939 O O . ILE A 1 122 ? -3.580 8.323 -10.653 1.00 91.00 122 ILE A O 1
ATOM 943 N N . HIS A 1 123 ? -3.846 8.252 -8.428 1.00 94.25 123 HIS A N 1
ATOM 944 C CA . HIS A 1 123 ? -5.099 8.997 -8.409 1.00 94.25 123 HIS A CA 1
ATOM 945 C C . HIS A 1 123 ? -5.268 9.786 -7.098 1.00 94.25 123 HIS A C 1
ATOM 947 O O . HIS A 1 123 ? -5.007 9.221 -6.027 1.00 94.25 123 HIS A O 1
ATOM 953 N N . PRO A 1 124 ? -5.791 11.031 -7.128 1.00 94.94 124 PRO A N 1
ATOM 954 C CA . PRO A 1 124 ? -5.975 11.857 -5.930 1.00 94.94 124 P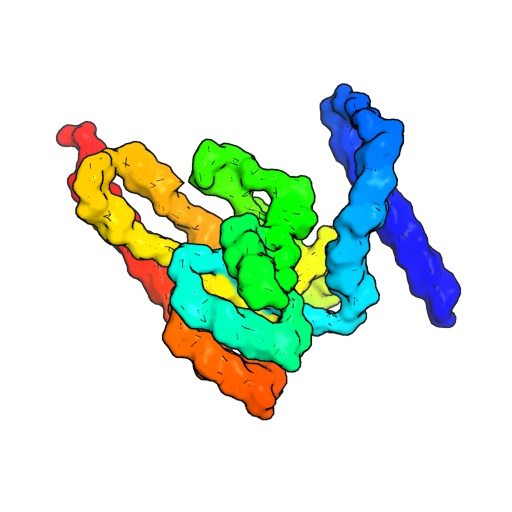RO A CA 1
ATOM 955 C C . PRO A 1 124 ? -6.778 11.182 -4.816 1.00 94.94 124 PRO A C 1
ATOM 957 O O . PRO A 1 124 ? -6.407 11.275 -3.656 1.00 94.94 124 PRO A O 1
ATOM 960 N N . ARG A 1 125 ? -7.824 10.409 -5.137 1.00 94.00 125 ARG A N 1
ATOM 961 C CA . ARG A 1 125 ? -8.576 9.642 -4.116 1.00 94.00 125 ARG A CA 1
ATOM 962 C C . ARG A 1 125 ? -7.745 8.594 -3.368 1.00 94.00 125 ARG A C 1
ATOM 964 O O . ARG A 1 125 ? -8.047 8.301 -2.218 1.00 94.00 125 ARG A O 1
ATOM 971 N N . ILE A 1 126 ? -6.719 8.025 -4.001 1.00 95.56 126 ILE A N 1
ATOM 972 C CA . ILE A 1 126 ? -5.835 7.049 -3.353 1.00 95.56 126 ILE A CA 1
ATOM 973 C C . ILE A 1 126 ? -4.783 7.790 -2.527 1.00 95.56 126 ILE A C 1
ATOM 975 O O . ILE A 1 126 ? -4.655 7.549 -1.329 1.00 95.56 126 ILE A O 1
ATOM 979 N N . TYR A 1 127 ? -4.068 8.734 -3.142 1.00 96.94 127 TYR A N 1
ATOM 980 C CA . TYR A 1 127 ? -2.985 9.459 -2.471 1.00 96.94 127 TYR A CA 1
ATOM 981 C C . TYR A 1 127 ? -3.497 10.409 -1.389 1.00 96.94 127 TYR A C 1
ATOM 983 O O . TYR A 1 127 ? -2.872 10.516 -0.342 1.00 96.94 127 TYR A O 1
ATOM 991 N N . GLY A 1 128 ? -4.670 11.011 -1.573 1.00 95.56 128 GLY A N 1
ATOM 992 C CA . GLY A 1 128 ? -5.379 11.739 -0.527 1.00 95.56 128 GLY A CA 1
ATOM 993 C C . GLY A 1 128 ? -5.644 10.842 0.680 1.00 95.56 128 GLY A C 1
ATOM 994 O O . GLY A 1 128 ? -5.293 11.205 1.796 1.00 95.56 128 GLY A O 1
ATOM 995 N N . GLY A 1 129 ? -6.133 9.615 0.470 1.00 95.56 129 GLY A N 1
ATOM 996 C CA . GLY A 1 129 ? -6.341 8.651 1.557 1.00 95.56 129 GLY A CA 1
ATOM 997 C C . GLY A 1 129 ? -5.059 8.339 2.338 1.00 95.56 129 GLY A C 1
ATOM 998 O O . GLY A 1 129 ? -5.076 8.219 3.568 1.00 95.56 129 GLY A O 1
ATOM 999 N N . ILE A 1 130 ? -3.924 8.285 1.637 1.00 97.19 130 ILE A N 1
ATOM 1000 C CA . ILE A 1 130 ? -2.598 8.102 2.239 1.00 97.19 130 ILE A CA 1
ATOM 1001 C C . ILE A 1 130 ? -2.141 9.370 2.983 1.00 97.19 130 ILE A C 1
ATOM 1003 O O . ILE A 1 130 ? -1.656 9.254 4.104 1.00 97.19 130 ILE A O 1
ATOM 1007 N N . PHE A 1 131 ? -2.332 10.567 2.427 1.00 95.75 131 PHE A N 1
ATOM 1008 C CA . PHE A 1 131 ? -1.795 11.824 2.969 1.00 95.75 131 PHE A CA 1
ATOM 1009 C C . PHE A 1 131 ? -2.665 12.521 4.020 1.00 95.75 131 PHE A C 1
ATOM 1011 O O . PHE A 1 131 ? -2.197 13.453 4.678 1.00 95.75 131 PHE A O 1
ATOM 1018 N N . VAL A 1 132 ? -3.917 12.102 4.205 1.00 93.06 132 VAL A N 1
ATOM 1019 C CA . VAL A 1 132 ? -4.816 12.716 5.193 1.00 93.06 132 VAL A CA 1
ATOM 1020 C C . VAL A 1 132 ? -4.191 12.718 6.588 1.00 93.06 132 VAL A C 1
ATOM 1022 O O . VAL A 1 132 ? -3.946 11.666 7.179 1.00 93.06 132 VAL A O 1
ATOM 1025 N N . ASN A 1 133 ? -3.976 13.917 7.127 1.00 91.88 133 ASN A N 1
ATOM 1026 C CA . ASN A 1 133 ? -3.655 14.110 8.526 1.00 91.88 133 ASN A CA 1
ATOM 1027 C C . ASN A 1 133 ? -4.983 14.266 9.286 1.00 91.88 133 ASN A C 1
ATOM 1029 O O . ASN A 1 133 ? -5.697 15.237 9.025 1.00 91.88 133 ASN A O 1
ATOM 1033 N N . PRO A 1 134 ? -5.327 13.347 10.206 1.00 87.19 134 PRO A N 1
ATOM 1034 C CA . PRO A 1 134 ? -6.596 13.405 10.930 1.00 87.19 134 PRO A CA 1
ATOM 1035 C C . PRO A 1 134 ? -6.722 14.639 11.838 1.00 87.19 134 PRO A C 1
ATOM 1037 O O . PRO A 1 134 ? -7.834 15.015 12.191 1.00 87.19 134 PRO A O 1
ATOM 1040 N N . ASN A 1 135 ? -5.611 15.307 12.162 1.00 89.00 135 ASN A N 1
ATOM 1041 C CA . ASN A 1 135 ? -5.581 16.476 13.042 1.00 89.00 135 ASN A CA 1
ATOM 1042 C C . ASN A 1 135 ? -5.687 17.810 12.274 1.00 89.00 135 ASN A C 1
ATOM 1044 O O . ASN A 1 135 ? -5.700 18.871 12.894 1.00 89.00 135 ASN A O 1
ATOM 1048 N N . LYS A 1 136 ? -5.748 17.793 10.931 1.00 90.50 136 LYS A N 1
ATOM 1049 C CA . LYS A 1 136 ? -5.848 19.008 10.100 1.00 90.50 136 LYS A CA 1
ATOM 1050 C C . LYS A 1 136 ? -7.258 19.194 9.542 1.00 90.50 136 LYS A C 1
ATOM 1052 O O . LYS A 1 136 ? -7.693 18.417 8.695 1.00 90.50 136 LYS A O 1
ATOM 1057 N N . LYS A 1 137 ? -7.938 20.273 9.949 1.00 91.50 137 LYS A N 1
ATOM 1058 C CA . LYS A 1 137 ? -9.317 20.591 9.523 1.00 91.50 137 LYS A CA 1
ATOM 1059 C C . LYS A 1 137 ? -9.480 20.669 7.999 1.00 91.50 137 LYS A C 1
ATOM 1061 O O . LYS A 1 137 ? -10.466 20.147 7.480 1.00 91.50 137 LYS A O 1
ATOM 1066 N N . ASP A 1 138 ? -8.507 21.229 7.286 1.00 92.69 138 ASP A N 1
ATOM 1067 C CA . ASP A 1 138 ? -8.578 21.349 5.822 1.00 92.69 138 ASP A CA 1
ATOM 1068 C C . ASP A 1 138 ? -8.516 19.978 5.138 1.00 92.69 138 ASP A C 1
ATOM 1070 O O . ASP A 1 138 ? -9.332 19.684 4.270 1.00 92.69 138 ASP A O 1
ATOM 1074 N N . HIS A 1 139 ? -7.663 19.066 5.626 1.00 92.31 139 HIS A N 1
ATOM 1075 C CA . HIS A 1 139 ? -7.607 17.691 5.111 1.00 92.31 139 HIS A CA 1
ATOM 1076 C C . HIS A 1 139 ? -8.936 16.957 5.338 1.00 92.31 139 HIS A C 1
ATOM 1078 O O . HIS A 1 139 ? -9.390 16.211 4.473 1.00 92.31 139 HIS A O 1
ATOM 1084 N N . LEU A 1 140 ? -9.576 17.153 6.496 1.00 89.50 140 LEU A N 1
ATOM 1085 C CA . LEU A 1 140 ? -10.888 16.563 6.787 1.00 89.50 140 LEU A CA 1
ATOM 1086 C C . LEU A 1 140 ? -11.991 17.135 5.889 1.00 89.50 140 LEU A C 1
ATOM 1088 O O . LEU A 1 140 ? -12.925 16.424 5.512 1.00 89.50 140 LEU A O 1
ATOM 1092 N N . THR A 1 141 ? -11.881 18.414 5.538 1.00 89.56 141 THR A N 1
ATOM 1093 C CA . THR A 1 141 ? -12.792 19.074 4.601 1.00 89.56 141 THR A CA 1
ATOM 1094 C C . THR A 1 141 ? -12.635 18.497 3.202 1.00 89.56 141 THR A C 1
ATOM 1096 O O . THR A 1 141 ? -13.639 18.095 2.615 1.00 89.56 141 THR A O 1
ATOM 1099 N N . ASP A 1 142 ? -11.404 18.331 2.720 1.00 89.88 142 ASP A N 1
ATOM 1100 C CA . ASP A 1 142 ? -11.125 17.676 1.438 1.00 89.88 142 ASP A CA 1
ATOM 1101 C C . ASP A 1 142 ? -11.608 16.224 1.413 1.00 89.88 142 ASP A C 1
ATOM 1103 O O . ASP A 1 142 ? -12.185 15.773 0.422 1.00 89.88 142 ASP A O 1
ATOM 1107 N N . VAL A 1 143 ? -11.440 15.494 2.521 1.00 88.88 143 VAL A N 1
ATOM 1108 C CA . VAL A 1 143 ? -11.934 14.117 2.650 1.00 88.88 143 VAL A CA 1
ATOM 1109 C C . VAL A 1 143 ? -13.429 14.031 2.398 1.00 88.88 143 VAL A C 1
ATOM 1111 O O . VAL A 1 143 ? -13.864 13.209 1.588 1.00 88.88 143 VAL A O 1
ATOM 1114 N N . ARG A 1 144 ? -14.203 14.902 3.054 1.00 89.06 144 ARG A N 1
ATOM 1115 C CA . ARG A 1 144 ? -15.657 14.966 2.8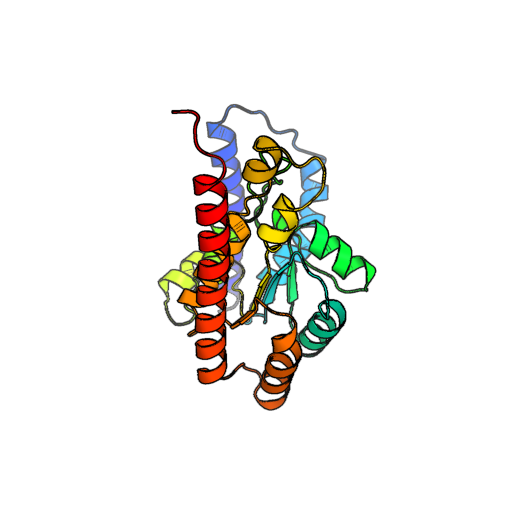74 1.00 89.06 144 ARG A CA 1
ATOM 1116 C C . ARG A 1 144 ? -16.022 15.443 1.473 1.00 89.06 144 ARG A C 1
ATOM 1118 O O . ARG A 1 144 ? -16.825 14.798 0.806 1.00 89.06 144 ARG A O 1
ATOM 1125 N N . ARG A 1 145 ? -15.401 16.532 1.012 1.00 89.88 145 ARG A N 1
ATOM 1126 C CA . ARG A 1 145 ? -15.709 17.178 -0.270 1.00 89.88 145 ARG A CA 1
ATOM 1127 C C . ARG A 1 145 ? -15.478 16.251 -1.460 1.00 89.88 145 ARG A C 1
ATOM 1129 O O . ARG A 1 145 ? -16.294 16.225 -2.375 1.00 89.88 145 ARG A O 1
ATOM 1136 N N . TYR A 1 146 ? -14.387 15.489 -1.450 1.00 90.00 146 TYR A N 1
ATOM 1137 C CA . TYR A 1 146 ? -13.978 14.668 -2.593 1.00 90.00 146 TYR A CA 1
ATOM 1138 C C . TYR A 1 146 ? -14.259 13.168 -2.416 1.00 90.00 146 TYR A C 1
ATOM 1140 O O . TYR A 1 146 ? -13.900 12.369 -3.293 1.00 90.00 146 TYR A O 1
ATOM 1148 N N . GLY A 1 147 ? -14.903 12.775 -1.309 1.00 87.12 147 GLY A N 1
ATOM 1149 C CA . GLY A 1 147 ? -15.232 11.380 -1.004 1.00 87.12 147 GLY A CA 1
ATOM 1150 C C . GLY A 1 147 ? -13.987 10.499 -0.874 1.00 87.12 147 GLY A C 1
ATOM 1151 O O . GLY A 1 147 ? -13.920 9.416 -1.459 1.00 87.12 147 GLY A O 1
ATOM 1152 N N . ILE A 1 148 ? -12.961 10.986 -0.174 1.00 91.44 148 ILE A N 1
ATOM 1153 C CA . ILE A 1 148 ? -11.690 10.274 0.004 1.00 91.44 148 ILE A CA 1
ATOM 1154 C C . ILE A 1 148 ? -11.827 9.286 1.162 1.00 91.44 148 ILE A C 1
ATOM 1156 O O . ILE A 1 148 ? -12.353 9.621 2.216 1.00 91.44 148 ILE A O 1
ATOM 1160 N N . ILE A 1 149 ? -11.298 8.074 0.994 1.00 92.50 149 ILE A N 1
ATOM 1161 C CA . ILE A 1 149 ? -11.226 7.079 2.070 1.00 92.50 149 ILE A CA 1
ATOM 1162 C C . ILE A 1 149 ? -9.827 7.145 2.696 1.00 92.50 149 ILE A C 1
ATOM 1164 O O . ILE A 1 149 ? -8.856 6.835 2.002 1.00 92.50 149 ILE A O 1
ATOM 1168 N N . PRO A 1 150 ? -9.681 7.529 3.978 1.00 93.88 150 PRO A N 1
ATOM 1169 C CA . PRO A 1 150 ? -8.399 7.465 4.671 1.00 93.88 150 PRO A CA 1
ATOM 1170 C C . PRO A 1 150 ? -7.919 6.018 4.820 1.00 93.88 150 PRO A C 1
ATOM 1172 O O . PRO A 1 150 ? -8.708 5.124 5.122 1.00 93.88 150 PRO A O 1
ATOM 1175 N N . PHE A 1 151 ? -6.617 5.785 4.660 1.00 95.88 151 PHE A N 1
ATOM 1176 C CA . PHE A 1 151 ? -6.009 4.469 4.873 1.00 95.88 151 PHE A CA 1
ATOM 1177 C C . PHE A 1 151 ? -5.203 4.464 6.166 1.00 95.88 151 PHE A C 1
ATOM 1179 O O . PHE A 1 151 ? -4.442 5.385 6.405 1.00 95.88 151 PHE A O 1
ATOM 1186 N N . ASN A 1 152 ? -5.315 3.433 6.996 1.00 95.38 152 ASN A N 1
ATOM 1187 C CA . ASN A 1 152 ? -4.461 3.268 8.180 1.00 95.38 152 ASN A CA 1
ATOM 1188 C C . ASN A 1 152 ? -3.257 2.380 7.862 1.00 95.38 152 ASN A C 1
ATOM 1190 O O . ASN A 1 152 ? -2.158 2.599 8.371 1.00 95.38 152 ASN A O 1
ATOM 1194 N N . ILE A 1 153 ? -3.474 1.386 6.999 1.00 98.00 153 ILE A N 1
ATOM 1195 C CA . ILE A 1 153 ? -2.464 0.422 6.573 1.00 98.00 153 ILE A CA 1
ATOM 1196 C C . ILE A 1 153 ? -2.344 0.473 5.051 1.00 98.00 153 ILE A C 1
ATOM 1198 O O . ILE A 1 153 ? -3.349 0.464 4.339 1.00 98.00 153 ILE A O 1
ATOM 1202 N N . VAL A 1 154 ? -1.113 0.493 4.552 1.00 98.56 154 VAL A N 1
ATOM 1203 C CA . VAL A 1 154 ? -0.792 0.368 3.129 1.00 98.56 154 VAL A CA 1
ATOM 1204 C C . VAL A 1 154 ? 0.106 -0.849 2.956 1.00 98.56 154 VAL A C 1
ATOM 1206 O O . VAL A 1 154 ? 1.263 -0.840 3.364 1.00 98.56 154 VAL A O 1
ATOM 1209 N N . VAL A 1 155 ? -0.436 -1.905 2.358 1.00 98.44 155 VAL A N 1
ATOM 1210 C CA . VAL A 1 155 ? 0.283 -3.140 2.040 1.00 98.44 155 VAL A CA 1
ATOM 1211 C C . VAL A 1 155 ? 0.652 -3.102 0.567 1.00 98.44 155 VAL A C 1
ATOM 1213 O O . VAL A 1 155 ? -0.207 -3.281 -0.303 1.00 98.44 155 VAL A O 1
ATOM 1216 N N . CYS A 1 156 ? 1.922 -2.860 0.273 1.00 97.00 156 CYS A N 1
ATOM 1217 C CA . CYS A 1 156 ? 2.391 -2.778 -1.098 1.00 97.00 156 CYS A CA 1
ATOM 1218 C C . CYS A 1 156 ? 3.777 -3.386 -1.228 1.00 97.00 156 CYS A C 1
ATOM 1220 O O . CYS A 1 156 ? 4.728 -2.912 -0.621 1.00 97.00 156 CYS A O 1
ATOM 1222 N N . ASN A 1 157 ? 3.877 -4.424 -2.053 1.00 90.38 157 ASN A N 1
ATOM 1223 C CA . ASN A 1 157 ? 5.149 -4.980 -2.479 1.00 90.38 157 ASN A CA 1
ATOM 1224 C C . ASN A 1 157 ? 5.162 -5.074 -4.008 1.00 90.38 157 ASN A C 1
ATOM 1226 O O . ASN A 1 157 ? 4.148 -5.375 -4.650 1.00 90.38 157 ASN A O 1
ATOM 1230 N N . PHE A 1 158 ? 6.316 -4.775 -4.585 1.00 82.69 158 PHE A N 1
ATOM 1231 C CA . PHE A 1 158 ? 6.552 -4.811 -6.020 1.00 82.69 158 PHE A CA 1
ATOM 1232 C C . PHE A 1 158 ? 7.608 -5.865 -6.330 1.00 82.69 158 PHE A C 1
ATOM 1234 O O . PHE A 1 158 ? 8.524 -6.127 -5.538 1.00 82.69 158 PHE A O 1
ATOM 1241 N N . TYR A 1 159 ? 7.403 -6.536 -7.460 1.00 72.06 159 TYR A N 1
ATOM 1242 C CA . TYR A 1 159 ? 8.224 -7.665 -7.869 1.00 72.06 159 TYR A CA 1
ATOM 1243 C C . TYR A 1 159 ? 9.690 -7.222 -8.027 1.00 72.06 159 TYR A C 1
ATOM 1245 O O . TYR A 1 159 ? 9.925 -6.161 -8.605 1.00 72.06 159 TYR A O 1
ATOM 1253 N N . PRO A 1 160 ? 10.676 -7.995 -7.527 1.00 72.62 160 PRO A N 1
ATOM 1254 C CA . PRO A 1 160 ? 12.085 -7.663 -7.712 1.00 72.62 160 PRO A CA 1
ATOM 1255 C C . PRO A 1 160 ? 12.396 -7.584 -9.205 1.00 72.62 160 PRO A C 1
ATOM 1257 O O . PRO A 1 160 ? 12.228 -8.571 -9.927 1.00 72.62 160 PRO A O 1
ATOM 1260 N N . PHE A 1 161 ? 12.818 -6.415 -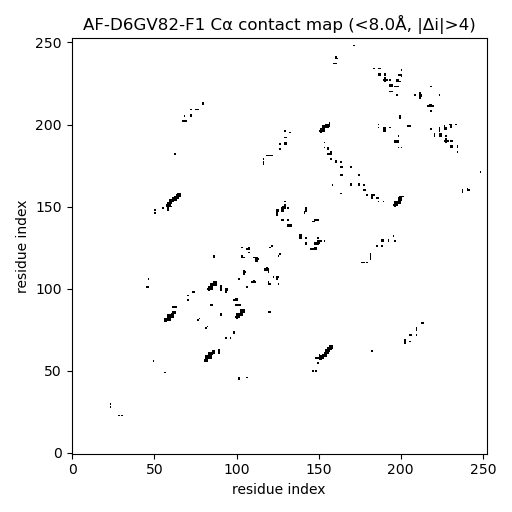9.672 1.00 80.38 161 PHE A N 1
ATOM 1261 C CA . PHE A 1 161 ? 13.076 -6.187 -11.088 1.00 80.38 161 PHE A CA 1
ATOM 1262 C C . PHE A 1 161 ? 14.181 -7.115 -11.616 1.00 80.38 161 PHE A C 1
ATOM 1264 O O . PHE A 1 161 ? 14.103 -7.585 -12.751 1.00 80.38 161 PHE A O 1
ATOM 1271 N N . GLU A 1 162 ? 15.131 -7.509 -10.765 1.00 72.81 162 GLU A N 1
ATOM 1272 C CA . GLU A 1 162 ? 16.185 -8.477 -11.083 1.00 72.81 162 GLU A CA 1
ATOM 1273 C C . GLU A 1 162 ? 15.628 -9.825 -11.543 1.00 72.81 162 GLU A C 1
ATOM 1275 O O . GLU A 1 162 ? 16.134 -10.416 -12.494 1.00 72.81 162 GLU A O 1
ATOM 1280 N N . ARG A 1 163 ? 14.551 -10.304 -10.908 1.00 75.12 163 ARG A N 1
ATOM 1281 C CA . ARG A 1 163 ? 13.902 -11.567 -11.294 1.00 75.12 163 ARG A CA 1
ATOM 1282 C C . ARG A 1 163 ? 13.170 -11.454 -12.627 1.00 75.12 163 ARG A C 1
ATOM 1284 O O . ARG A 1 163 ? 12.923 -12.461 -13.285 1.00 75.12 163 ARG A O 1
ATOM 1291 N N . THR A 1 164 ? 12.791 -10.241 -13.010 1.00 71.38 164 THR A N 1
ATOM 1292 C CA . THR A 1 164 ? 12.132 -9.973 -14.284 1.00 71.38 164 THR A CA 1
ATOM 1293 C C . THR A 1 164 ? 13.133 -10.062 -15.434 1.00 71.38 164 THR A C 1
ATOM 1295 O O . THR A 1 164 ? 12.860 -10.730 -16.426 1.00 71.38 164 THR A O 1
ATOM 1298 N N . ILE A 1 165 ? 14.320 -9.473 -15.267 1.00 71.88 165 ILE A N 1
ATOM 1299 C CA . ILE A 1 165 ? 15.353 -9.377 -16.313 1.00 71.88 165 ILE A CA 1
ATOM 1300 C C . ILE A 1 165 ? 16.233 -10.627 -16.471 1.00 71.88 165 ILE A C 1
ATOM 1302 O O . ILE A 1 165 ? 16.998 -10.701 -17.428 1.00 71.88 165 ILE A O 1
ATOM 1306 N N . THR A 1 166 ? 16.170 -11.593 -15.549 1.00 72.56 166 THR A N 1
ATOM 1307 C CA . THR A 1 166 ? 16.930 -12.860 -15.625 1.00 72.56 166 THR A CA 1
ATOM 1308 C C . THR A 1 166 ? 16.180 -13.973 -16.357 1.00 72.56 166 THR A C 1
ATOM 1310 O O . THR A 1 166 ? 16.735 -15.048 -16.587 1.00 72.56 166 THR A O 1
ATOM 1313 N N . ARG A 1 167 ? 14.918 -13.746 -16.742 1.00 71.94 167 ARG A N 1
ATOM 1314 C CA . ARG A 1 167 ? 14.133 -14.725 -17.502 1.00 71.94 167 ARG A CA 1
ATOM 1315 C C . ARG A 1 167 ? 14.710 -14.899 -18.908 1.00 71.94 167 ARG A C 1
ATOM 1317 O O . ARG A 1 167 ? 15.058 -13.938 -19.585 1.00 71.94 167 ARG A O 1
ATOM 1324 N N . ARG A 1 168 ? 14.797 -16.146 -19.370 1.00 68.38 168 ARG A N 1
ATOM 1325 C CA . ARG A 1 168 ? 15.281 -16.465 -20.720 1.00 68.38 168 ARG A CA 1
ATOM 1326 C C . ARG A 1 168 ? 14.329 -15.854 -21.764 1.00 68.38 168 ARG A C 1
ATOM 1328 O O . ARG A 1 168 ? 13.118 -15.992 -21.626 1.00 68.38 168 ARG A O 1
ATOM 1335 N N . GLY A 1 169 ? 14.871 -15.168 -22.774 1.00 65.38 169 GLY A N 1
ATOM 1336 C CA . GLY A 1 169 ? 14.084 -14.503 -23.828 1.00 65.38 169 GLY A CA 1
ATOM 1337 C C . GLY A 1 169 ? 13.567 -13.099 -23.485 1.00 65.38 169 GLY A C 1
ATOM 1338 O O . GLY A 1 169 ? 12.794 -12.532 -24.251 1.00 65.38 169 GLY A O 1
ATOM 1339 N N . PHE A 1 170 ? 13.980 -12.523 -22.354 1.00 69.62 170 PHE A N 1
ATOM 1340 C CA . PHE A 1 170 ? 13.553 -11.186 -21.950 1.00 69.62 170 PHE A CA 1
ATOM 1341 C C . PHE A 1 170 ? 14.296 -10.096 -22.736 1.00 69.62 170 PHE A C 1
ATOM 1343 O O . PHE A 1 170 ? 15.517 -9.972 -22.629 1.00 69.62 170 PHE A O 1
ATOM 1350 N N . ASN A 1 171 ? 13.571 -9.302 -23.529 1.00 80.81 171 ASN A N 1
ATOM 1351 C CA . ASN A 1 171 ? 14.153 -8.203 -24.308 1.00 80.81 171 ASN A CA 1
ATOM 1352 C C . ASN A 1 171 ? 14.059 -6.856 -23.563 1.00 80.81 171 ASN A C 1
ATOM 1354 O O . ASN A 1 171 ? 13.377 -6.720 -22.544 1.00 80.81 171 ASN A O 1
ATOM 1358 N N . HIS A 1 172 ? 14.738 -5.832 -24.088 1.00 84.62 172 HIS A N 1
ATOM 1359 C CA . HIS A 1 172 ? 14.743 -4.500 -23.482 1.00 84.62 172 HIS A CA 1
ATOM 1360 C C . HIS A 1 172 ? 13.347 -3.878 -23.362 1.00 84.62 172 HIS A C 1
ATOM 1362 O O . HIS A 1 172 ? 13.006 -3.316 -22.321 1.00 84.62 172 HIS A O 1
ATOM 1368 N N . LYS A 1 173 ? 12.501 -4.043 -24.387 1.00 83.88 173 LYS A N 1
ATOM 1369 C CA . LYS A 1 173 ? 11.122 -3.541 -24.356 1.00 83.88 173 LYS A CA 1
ATOM 1370 C C . LYS A 1 173 ? 10.335 -4.175 -23.212 1.00 83.88 173 LYS A C 1
ATOM 1372 O O . LYS A 1 173 ? 9.557 -3.476 -22.576 1.00 83.88 173 LYS A O 1
ATOM 1377 N N . ASP A 1 174 ? 10.533 -5.459 -22.930 1.00 81.88 174 ASP A N 1
ATOM 1378 C CA . ASP A 1 174 ? 9.868 -6.148 -21.822 1.00 81.88 174 ASP A CA 1
ATOM 1379 C C . ASP A 1 174 ? 10.408 -5.700 -20.457 1.00 81.88 174 ASP A C 1
ATOM 1381 O O . ASP A 1 174 ? 9.634 -5.579 -19.508 1.00 81.88 174 ASP A O 1
ATOM 1385 N N . ALA A 1 175 ? 11.699 -5.378 -20.349 1.00 83.75 175 ALA A N 1
ATOM 1386 C CA . ALA A 1 175 ? 12.278 -4.803 -19.134 1.00 83.75 175 ALA A CA 1
ATOM 1387 C C . ALA A 1 175 ? 11.702 -3.426 -18.813 1.00 83.75 175 ALA A C 1
ATOM 1389 O O . ALA A 1 175 ? 11.132 -3.258 -17.736 1.00 83.75 175 ALA A O 1
ATOM 1390 N N . ILE A 1 176 ? 11.747 -2.485 -19.760 1.00 85.88 176 ILE A N 1
ATOM 1391 C CA . ILE A 1 176 ? 11.144 -1.154 -19.587 1.00 85.88 176 ILE A CA 1
ATOM 1392 C C . ILE A 1 176 ? 9.653 -1.277 -19.263 1.00 85.88 176 ILE A C 1
ATOM 1394 O O . ILE A 1 176 ? 9.137 -0.617 -18.364 1.00 85.88 176 ILE A O 1
ATOM 1398 N N . ARG A 1 177 ? 8.969 -2.204 -19.936 1.00 81.12 177 ARG A N 1
ATOM 1399 C CA . ARG A 1 177 ? 7.549 -2.478 -19.729 1.00 81.12 177 ARG A CA 1
ATOM 1400 C C . ARG A 1 177 ? 7.222 -3.026 -18.332 1.00 81.12 177 ARG A C 1
ATOM 1402 O O . ARG A 1 177 ? 6.079 -2.923 -17.902 1.00 81.12 177 ARG A O 1
ATOM 1409 N N . ASN A 1 178 ? 8.160 -3.628 -17.611 1.00 81.62 178 ASN A N 1
ATOM 1410 C CA . ASN A 1 178 ? 7.890 -4.173 -16.277 1.00 81.62 178 ASN A CA 1
ATOM 1411 C C . ASN A 1 178 ? 8.374 -3.278 -15.130 1.00 81.62 178 ASN A C 1
ATOM 1413 O O . ASN A 1 178 ? 8.283 -3.685 -13.972 1.00 81.62 178 ASN A O 1
ATOM 1417 N N . LEU A 1 179 ? 8.829 -2.060 -15.430 1.00 87.31 179 LEU A N 1
ATOM 1418 C CA . LEU A 1 179 ? 9.106 -1.052 -14.415 1.00 87.31 179 LEU A CA 1
ATOM 1419 C C . LEU A 1 179 ? 7.794 -0.593 -13.759 1.00 87.31 179 LEU A C 1
ATOM 1421 O O . LEU A 1 179 ? 6.953 0.059 -14.374 1.00 87.31 179 LEU A O 1
ATOM 1425 N N . ASP A 1 180 ? 7.609 -0.953 -12.494 1.00 88.50 180 ASP A N 1
ATOM 1426 C CA . ASP A 1 180 ? 6.532 -0.456 -11.647 1.00 88.50 180 ASP A CA 1
ATOM 1427 C C . ASP A 1 180 ? 6.786 1.000 -11.230 1.00 88.50 180 ASP A C 1
ATOM 1429 O O . ASP A 1 180 ? 7.810 1.320 -10.628 1.00 88.50 180 ASP A O 1
ATOM 1433 N N . ILE A 1 181 ? 5.818 1.866 -11.527 1.00 89.75 181 ILE A N 1
ATOM 1434 C CA . ILE A 1 181 ? 5.784 3.269 -11.098 1.00 89.75 181 ILE A CA 1
ATOM 1435 C C . ILE A 1 181 ? 4.852 3.445 -9.893 1.00 89.75 181 ILE A C 1
ATOM 1437 O O . ILE A 1 181 ? 5.153 4.168 -8.941 1.00 89.75 181 ILE A O 1
ATOM 1441 N N . GLY A 1 182 ? 3.696 2.778 -9.923 1.00 90.31 182 GLY A N 1
ATOM 1442 C CA . GLY A 1 182 ? 2.638 2.961 -8.933 1.00 90.31 182 GLY A CA 1
ATOM 1443 C C . GLY A 1 182 ? 2.998 2.374 -7.570 1.00 90.31 182 GLY A C 1
ATOM 1444 O O . GLY A 1 182 ? 2.677 2.985 -6.549 1.00 90.31 182 GLY A O 1
ATOM 1445 N N . GLY A 1 183 ? 3.670 1.221 -7.549 1.00 92.38 183 GLY A N 1
ATOM 1446 C CA . GLY A 1 183 ? 4.144 0.559 -6.336 1.00 92.38 183 GLY A CA 1
ATOM 1447 C C . GLY A 1 183 ? 5.108 1.441 -5.537 1.00 92.38 183 GLY A C 1
ATOM 1448 O O . GLY A 1 183 ? 4.749 1.855 -4.430 1.00 92.38 183 GLY A O 1
ATOM 1449 N N . PRO A 1 184 ? 6.279 1.814 -6.092 1.00 94.69 184 PRO A N 1
ATOM 1450 C CA . PRO A 1 184 ? 7.225 2.702 -5.416 1.00 94.69 184 PRO A CA 1
ATOM 1451 C C . PRO A 1 184 ? 6.606 4.041 -4.998 1.00 94.69 184 PRO A C 1
ATOM 1453 O O . PRO A 1 184 ? 6.800 4.482 -3.866 1.00 94.69 184 PRO A O 1
ATOM 1456 N N . ALA A 1 185 ? 5.785 4.673 -5.845 1.00 95.44 185 ALA A N 1
ATOM 1457 C CA . ALA A 1 185 ? 5.126 5.930 -5.486 1.00 95.44 185 ALA A CA 1
ATOM 1458 C C . ALA A 1 185 ? 4.174 5.777 -4.280 1.00 95.44 185 ALA A C 1
ATOM 1460 O O . ALA A 1 185 ? 4.158 6.632 -3.392 1.00 95.44 185 ALA A O 1
ATOM 1461 N N . MET A 1 186 ? 3.394 4.693 -4.225 1.00 96.00 186 MET A N 1
ATOM 1462 C CA . MET A 1 186 ? 2.496 4.390 -3.104 1.00 96.00 186 MET A CA 1
ATOM 1463 C C . MET A 1 186 ? 3.274 4.100 -1.814 1.00 96.00 186 MET A C 1
ATOM 1465 O O . MET A 1 186 ? 2.918 4.619 -0.754 1.00 96.00 186 MET A O 1
ATOM 1469 N N . VAL A 1 187 ? 4.346 3.308 -1.909 1.00 97.75 187 VAL A N 1
ATOM 1470 C CA . VAL A 1 187 ? 5.214 2.967 -0.774 1.00 97.75 187 VAL A CA 1
ATOM 1471 C C . VAL A 1 187 ? 5.877 4.218 -0.204 1.00 97.75 187 VAL A C 1
ATOM 1473 O O . VAL A 1 187 ? 5.766 4.458 0.997 1.00 97.75 187 VAL A O 1
ATOM 1476 N N . ARG A 1 188 ? 6.473 5.069 -1.049 1.00 98.25 188 ARG A N 1
ATOM 1477 C CA . ARG A 1 188 ? 7.095 6.334 -0.618 1.00 98.25 188 ARG A CA 1
ATOM 1478 C C . ARG A 1 188 ? 6.085 7.274 0.038 1.00 98.25 188 ARG A C 1
ATOM 1480 O O . ARG A 1 188 ? 6.394 7.880 1.062 1.00 98.25 188 ARG A O 1
ATOM 1487 N N . ALA A 1 189 ? 4.873 7.380 -0.515 1.00 98.00 189 ALA A N 1
ATOM 1488 C CA . ALA A 1 189 ? 3.813 8.209 0.060 1.00 98.00 189 ALA A CA 1
ATOM 1489 C C . ALA A 1 189 ? 3.409 7.734 1.465 1.00 98.00 189 ALA A C 1
ATOM 1491 O O . ALA A 1 189 ? 3.299 8.550 2.382 1.00 98.00 189 ALA A O 1
ATOM 1492 N N . ALA A 1 190 ? 3.227 6.422 1.646 1.00 98.25 190 ALA A N 1
ATOM 1493 C CA . ALA A 1 190 ? 2.865 5.841 2.934 1.00 98.25 190 ALA A CA 1
ATOM 1494 C C . ALA A 1 190 ? 4.009 5.936 3.954 1.00 98.25 190 ALA A C 1
ATOM 1496 O O . ALA A 1 190 ? 3.765 6.320 5.097 1.00 98.25 190 ALA A O 1
ATOM 1497 N N . ALA A 1 191 ? 5.246 5.664 3.527 1.00 98.38 191 ALA A N 1
ATOM 1498 C CA . ALA A 1 191 ? 6.443 5.774 4.356 1.00 98.38 191 ALA A CA 1
ATOM 1499 C C . ALA A 1 191 ? 6.657 7.213 4.848 1.00 98.38 191 ALA A C 1
ATOM 1501 O O . ALA A 1 191 ? 6.777 7.440 6.046 1.00 98.38 191 ALA A O 1
ATOM 1502 N N . LYS A 1 192 ? 6.559 8.222 3.967 1.00 98.06 192 LYS A N 1
ATOM 1503 C CA . LYS A 1 192 ? 6.611 9.645 4.363 1.00 98.06 192 LYS A CA 1
ATOM 1504 C C . LYS A 1 192 ? 5.610 9.980 5.481 1.00 98.06 192 LYS A C 1
ATOM 1506 O O . LYS A 1 192 ? 5.901 10.810 6.336 1.00 98.06 192 LYS A O 1
ATOM 1511 N N . HIS A 1 193 ? 4.436 9.350 5.474 1.00 96.19 193 HIS A N 1
ATOM 1512 C CA . HIS A 1 193 ? 3.349 9.601 6.423 1.00 96.19 193 HIS A CA 1
ATOM 1513 C C . HIS A 1 193 ? 3.273 8.595 7.584 1.00 96.19 193 HIS A C 1
ATOM 1515 O O . HIS A 1 193 ? 2.205 8.413 8.176 1.00 96.19 193 HIS A O 1
ATOM 1521 N N . TYR A 1 194 ? 4.395 7.983 7.970 1.00 97.44 194 TYR A N 1
ATOM 1522 C CA . TYR A 1 194 ? 4.455 6.963 9.026 1.00 97.44 194 TYR A CA 1
ATOM 1523 C C . TYR A 1 194 ? 3.921 7.401 10.403 1.00 97.44 194 TYR A C 1
ATOM 1525 O O . TYR A 1 194 ? 3.516 6.562 11.206 1.00 97.44 194 TYR A O 1
ATOM 1533 N N . ALA A 1 195 ? 3.839 8.709 10.671 1.00 95.50 195 ALA A N 1
ATOM 1534 C CA . ALA A 1 195 ? 3.161 9.238 11.857 1.00 95.50 195 ALA A CA 1
ATOM 1535 C C . ALA A 1 195 ? 1.703 8.753 11.979 1.00 95.50 195 ALA A C 1
ATOM 1537 O O . ALA A 1 195 ? 1.223 8.540 13.089 1.00 95.50 195 ALA A O 1
ATOM 1538 N N . TYR A 1 196 ? 1.028 8.519 10.847 1.00 94.19 196 TYR A N 1
ATOM 1539 C CA . TYR A 1 196 ? -0.386 8.129 10.785 1.00 94.19 196 TYR A CA 1
ATOM 1540 C C . TYR A 1 196 ? -0.656 6.882 9.932 1.00 94.19 196 TYR A C 1
ATOM 1542 O O . TYR A 1 196 ? -1.808 6.453 9.820 1.00 94.19 196 TYR A O 1
ATOM 1550 N N . ARG A 1 197 ? 0.362 6.343 9.253 1.00 96.00 197 ARG A N 1
ATOM 1551 C CA . ARG A 1 197 ? 0.240 5.238 8.296 1.00 96.00 197 ARG A CA 1
ATOM 1552 C C . ARG A 1 197 ? 1.194 4.118 8.660 1.00 96.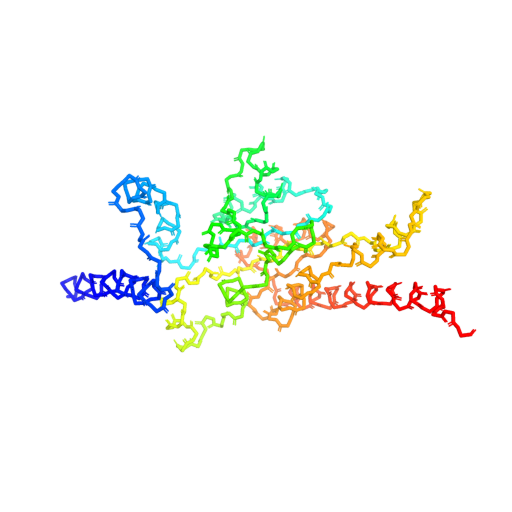00 197 ARG A C 1
ATOM 1554 O O . ARG A 1 197 ? 2.361 4.353 8.937 1.00 96.00 197 ARG A O 1
ATOM 1561 N N . THR A 1 198 ? 0.705 2.888 8.597 1.00 98.38 198 THR A N 1
ATOM 1562 C CA . THR A 1 198 ? 1.559 1.700 8.660 1.00 98.38 198 THR A CA 1
ATOM 1563 C C . THR A 1 198 ? 1.791 1.206 7.241 1.00 98.38 198 THR A C 1
ATOM 1565 O O . THR A 1 198 ? 0.853 0.748 6.587 1.00 98.38 198 THR A O 1
ATOM 1568 N N . VAL A 1 199 ? 3.022 1.318 6.747 1.00 98.62 199 VAL A N 1
ATOM 1569 C CA . VAL A 1 199 ? 3.418 0.781 5.440 1.00 98.62 199 VAL A CA 1
ATOM 1570 C C . VAL A 1 199 ? 4.009 -0.617 5.618 1.00 98.62 199 VAL A C 1
ATOM 1572 O O . VAL A 1 199 ? 4.784 -0.851 6.535 1.00 98.62 199 VAL A O 1
ATOM 1575 N N . LEU A 1 200 ? 3.622 -1.560 4.765 1.00 98.62 200 LEU A N 1
ATOM 1576 C CA . LEU A 1 200 ? 4.087 -2.944 4.794 1.00 98.62 200 LEU A CA 1
ATOM 1577 C C . LEU A 1 200 ? 4.552 -3.352 3.398 1.00 98.62 200 LEU A C 1
ATOM 1579 O O . LEU A 1 200 ? 3.730 -3.500 2.489 1.00 98.62 200 LEU A O 1
ATOM 1583 N N . VAL A 1 201 ? 5.864 -3.548 3.253 1.00 98.06 201 VAL A N 1
ATOM 1584 C CA . VAL A 1 201 ? 6.511 -3.952 1.992 1.00 98.06 201 VAL A CA 1
ATOM 1585 C C . VAL A 1 201 ? 6.966 -5.411 1.974 1.00 98.06 201 VAL A C 1
ATOM 1587 O O . VAL A 1 201 ? 7.305 -5.931 0.914 1.00 98.06 201 VAL A O 1
ATOM 1590 N N . ASP A 1 202 ? 6.929 -6.087 3.122 1.00 96.81 202 ASP A N 1
ATOM 1591 C CA . ASP A 1 202 ? 7.406 -7.456 3.301 1.00 96.81 202 ASP A CA 1
ATOM 1592 C C . ASP A 1 202 ? 6.391 -8.278 4.122 1.00 96.81 202 ASP A C 1
ATOM 1594 O O . ASP A 1 202 ? 5.991 -7.852 5.212 1.00 96.81 202 ASP A O 1
ATOM 1598 N N . PRO A 1 203 ? 5.954 -9.453 3.629 1.00 96.81 203 PRO A N 1
ATOM 1599 C CA . PRO A 1 203 ? 5.100 -10.368 4.380 1.00 96.81 203 PRO A CA 1
ATOM 1600 C C . PRO A 1 203 ? 5.624 -10.787 5.760 1.00 96.81 203 PRO A C 1
ATOM 1602 O O . PRO A 1 203 ? 4.814 -11.150 6.615 1.00 96.81 203 PRO A O 1
ATOM 1605 N N . ALA A 1 204 ? 6.938 -10.745 6.001 1.00 97.38 204 ALA A N 1
ATOM 1606 C CA . ALA A 1 204 ? 7.520 -11.089 7.302 1.00 97.38 204 ALA A CA 1
ATOM 1607 C C . ALA A 1 204 ? 7.008 -10.187 8.444 1.00 97.38 204 ALA A C 1
ATOM 1609 O O . ALA A 1 204 ? 6.902 -10.629 9.589 1.00 97.38 204 ALA A O 1
ATOM 1610 N N . ASP A 1 205 ? 6.608 -8.952 8.131 1.00 98.31 205 ASP A N 1
ATOM 1611 C CA . ASP A 1 205 ? 6.171 -7.970 9.128 1.00 98.31 205 ASP A CA 1
ATOM 1612 C C . ASP A 1 205 ? 4.686 -8.118 9.518 1.00 98.31 205 ASP A C 1
ATOM 1614 O O . ASP A 1 205 ? 4.225 -7.521 10.496 1.00 98.31 205 ASP A O 1
ATOM 1618 N N . TYR A 1 206 ? 3.917 -8.933 8.785 1.00 98.56 206 TYR A N 1
ATOM 1619 C CA . TYR A 1 206 ? 2.472 -9.100 8.987 1.00 98.56 206 TYR A CA 1
ATOM 1620 C C . TYR A 1 206 ? 2.123 -9.578 10.396 1.00 98.56 206 TYR A C 1
ATOM 1622 O O . TYR A 1 206 ? 1.180 -9.071 11.008 1.00 98.56 206 TYR A O 1
ATOM 1630 N N . THR A 1 207 ? 2.882 -10.540 10.920 1.00 98.25 207 THR A N 1
ATOM 1631 C CA . THR A 1 207 ? 2.639 -11.117 12.248 1.00 98.25 207 THR A CA 1
ATOM 1632 C C . THR A 1 207 ? 2.865 -10.085 13.346 1.00 98.25 207 THR A C 1
ATOM 1634 O O . THR A 1 207 ? 2.020 -9.953 14.230 1.00 98.25 207 THR A O 1
ATOM 1637 N N . LYS A 1 208 ? 3.957 -9.312 13.262 1.00 98.06 208 LYS A N 1
ATOM 1638 C CA . LYS A 1 208 ? 4.273 -8.259 14.235 1.00 98.06 208 LYS A CA 1
ATOM 1639 C C . LYS A 1 208 ? 3.191 -7.179 14.246 1.00 98.06 208 LYS A C 1
ATOM 1641 O O . LYS A 1 208 ? 2.662 -6.862 15.306 1.00 98.06 208 LYS A O 1
ATOM 1646 N N . VAL A 1 209 ? 2.803 -6.678 13.071 1.00 98.50 209 VAL A N 1
ATOM 1647 C CA . VAL A 1 209 ? 1.754 -5.651 12.960 1.00 98.50 209 VAL A CA 1
ATOM 1648 C C . VAL A 1 209 ? 0.406 -6.156 13.473 1.00 98.50 209 VAL A C 1
ATOM 1650 O O . VAL A 1 209 ? -0.285 -5.432 14.185 1.00 98.50 209 VAL A O 1
ATOM 1653 N N . LEU A 1 210 ? 0.021 -7.399 13.163 1.00 98.50 210 LEU A N 1
ATOM 1654 C CA . LEU A 1 210 ? -1.213 -7.970 13.710 1.00 98.50 210 LEU A CA 1
ATOM 1655 C C . LEU A 1 210 ? -1.172 -8.133 15.226 1.00 98.50 210 LEU A C 1
ATOM 1657 O O . LEU A 1 210 ? -2.215 -7.979 15.857 1.00 98.50 210 LEU A O 1
ATOM 1661 N N . LYS A 1 211 ? -0.015 -8.488 15.790 1.00 98.44 211 LYS A N 1
ATOM 1662 C CA . LYS A 1 211 ? 0.158 -8.611 17.237 1.00 98.44 211 LYS A CA 1
ATOM 1663 C C . LYS A 1 211 ? -0.072 -7.259 17.912 1.00 98.44 211 LYS A C 1
ATOM 1665 O O . LYS A 1 211 ? -0.963 -7.164 18.748 1.00 98.44 211 LYS A O 1
ATOM 1670 N N . GLU A 1 212 ? 0.629 -6.215 17.469 1.00 98.25 212 GLU A N 1
ATOM 1671 C CA . GLU A 1 212 ? 0.469 -4.864 18.026 1.00 98.25 212 GLU A CA 1
ATOM 1672 C C . GLU A 1 212 ? -0.979 -4.371 17.911 1.00 98.25 212 GLU A C 1
ATOM 1674 O O . GLU A 1 212 ? -1.568 -3.954 18.902 1.00 98.25 212 GLU A O 1
ATOM 1679 N N . LEU A 1 213 ? -1.616 -4.543 16.747 1.00 97.62 213 LEU A N 1
ATOM 1680 C CA . LEU A 1 213 ? -3.015 -4.146 16.561 1.00 97.62 213 LEU A CA 1
ATOM 1681 C C . LEU A 1 213 ? -4.009 -4.913 17.450 1.00 97.62 213 LEU A C 1
ATOM 1683 O O . LEU A 1 213 ? -5.101 -4.404 17.694 1.00 97.62 213 LEU A O 1
ATOM 1687 N N . ARG A 1 214 ? -3.692 -6.139 17.881 1.00 97.38 214 ARG A N 1
ATOM 1688 C CA . ARG A 1 214 ? -4.538 -6.912 18.810 1.00 97.38 214 ARG A CA 1
ATOM 1689 C C . ARG A 1 214 ? -4.346 -6.470 20.251 1.00 97.38 214 ARG A C 1
ATOM 1691 O O . ARG A 1 214 ? -5.313 -6.445 20.996 1.00 97.38 214 ARG A O 1
ATOM 1698 N N . GLU A 1 215 ? -3.109 -6.172 20.627 1.00 97.00 215 GLU A N 1
ATOM 1699 C CA . GLU A 1 215 ? -2.739 -5.833 22.002 1.00 97.00 215 GLU A CA 1
ATOM 1700 C C . GLU A 1 215 ? -3.032 -4.365 22.332 1.00 97.00 215 GLU A C 1
ATOM 1702 O O . GLU A 1 215 ? -3.377 -4.053 23.466 1.00 97.00 215 GLU A O 1
ATOM 1707 N N . LYS A 1 216 ? -2.900 -3.470 21.347 1.00 93.75 216 LYS A N 1
ATOM 1708 C CA . LYS A 1 216 ? -2.908 -2.012 21.547 1.00 93.75 216 LYS A CA 1
ATOM 1709 C C . LYS A 1 216 ? -3.924 -1.270 20.687 1.00 93.75 216 LYS A C 1
ATOM 1711 O O . LYS A 1 216 ? -3.981 -0.050 20.727 1.00 93.75 216 LYS A O 1
ATOM 1716 N N . GLU A 1 217 ? -4.668 -1.981 19.841 1.00 91.88 217 GLU A N 1
ATOM 1717 C CA . GLU A 1 217 ? -5.586 -1.433 18.826 1.00 91.88 217 GLU A CA 1
ATOM 1718 C C . GLU A 1 217 ? -4.955 -0.556 17.726 1.00 91.88 217 GLU A C 1
ATOM 1720 O O . GLU A 1 217 ? -5.618 -0.277 16.713 1.00 91.88 217 GLU A O 1
ATOM 1725 N N . GLU A 1 218 ? -3.679 -0.200 17.879 1.00 93.94 218 GLU A N 1
ATOM 1726 C CA . GLU A 1 218 ? -2.830 0.529 16.946 1.00 93.94 218 GLU A CA 1
ATOM 1727 C C . GLU A 1 218 ? -1.444 -0.127 16.785 1.00 93.94 218 GLU A C 1
ATOM 1729 O O . GLU A 1 218 ? -1.069 -1.036 17.517 1.00 93.94 218 GLU A O 1
ATOM 1734 N N . VAL A 1 219 ? -0.688 0.317 15.778 1.00 97.38 219 VAL A N 1
ATOM 1735 C CA . VAL A 1 219 ? 0.720 -0.074 15.571 1.00 97.38 219 VAL A CA 1
ATOM 1736 C C . VAL A 1 219 ? 1.594 0.966 16.248 1.00 97.38 219 VAL A C 1
ATOM 1738 O O . VAL A 1 219 ? 1.387 2.149 15.992 1.00 97.38 219 VAL A O 1
ATOM 1741 N N . ASP A 1 220 ? 2.590 0.573 17.031 1.00 97.12 220 ASP A N 1
ATOM 1742 C CA . ASP A 1 220 ? 3.415 1.530 17.769 1.00 97.12 220 ASP A CA 1
ATOM 1743 C C . ASP A 1 220 ? 4.132 2.509 16.833 1.00 97.12 220 ASP A C 1
ATOM 1745 O O . ASP A 1 220 ? 4.593 2.158 15.741 1.00 97.12 220 ASP A O 1
ATOM 1749 N N . MET A 1 221 ? 4.317 3.744 17.300 1.00 97.88 221 MET A N 1
ATOM 1750 C CA . MET A 1 221 ? 5.038 4.773 16.550 1.00 97.88 221 MET A CA 1
ATOM 1751 C C . MET A 1 221 ? 6.466 4.335 16.180 1.00 97.88 221 MET A C 1
ATOM 1753 O O . MET A 1 221 ? 6.926 4.581 15.061 1.00 97.88 221 MET A O 1
ATOM 1757 N N . ALA A 1 222 ? 7.148 3.631 17.090 1.00 98.19 222 ALA A N 1
ATOM 1758 C CA . ALA A 1 222 ? 8.466 3.052 16.841 1.00 98.19 222 ALA A CA 1
ATOM 1759 C C . ALA A 1 222 ? 8.427 2.006 15.711 1.00 98.19 222 ALA A C 1
ATOM 1761 O O . ALA A 1 222 ? 9.259 2.045 14.804 1.00 98.19 222 ALA A O 1
ATOM 1762 N N . THR A 1 223 ? 7.423 1.126 15.703 1.00 98.62 223 THR A N 1
ATOM 1763 C CA . THR A 1 223 ? 7.239 0.136 14.634 1.00 98.62 223 THR A CA 1
ATOM 1764 C C . THR A 1 223 ? 6.913 0.804 13.302 1.00 98.62 223 THR A C 1
ATOM 1766 O O . THR A 1 223 ? 7.539 0.468 12.297 1.00 98.62 223 THR A O 1
ATOM 1769 N N . ARG A 1 224 ? 6.027 1.809 13.268 1.00 98.62 224 ARG A N 1
ATOM 1770 C CA . ARG A 1 224 ? 5.744 2.569 12.036 1.00 98.62 224 ARG A CA 1
ATOM 1771 C C . ARG A 1 224 ? 6.997 3.253 11.481 1.00 98.62 224 ARG A C 1
ATOM 1773 O O . ARG A 1 224 ? 7.204 3.237 10.268 1.00 98.62 224 ARG A O 1
ATOM 1780 N N . ARG A 1 225 ? 7.858 3.801 12.348 1.00 98.69 225 ARG A N 1
ATOM 1781 C CA . ARG A 1 225 ? 9.145 4.398 11.950 1.00 98.69 225 ARG A CA 1
ATOM 1782 C C . ARG A 1 225 ? 10.085 3.366 11.325 1.00 98.69 225 ARG A C 1
ATOM 1784 O O . ARG A 1 225 ? 10.626 3.625 10.255 1.00 98.69 225 ARG A O 1
ATOM 1791 N N . LEU A 1 226 ? 10.247 2.199 11.948 1.00 98.75 226 LEU A N 1
ATOM 1792 C CA . LEU A 1 226 ? 11.083 1.119 11.406 1.00 98.75 226 LEU A CA 1
ATOM 1793 C C . LEU A 1 226 ? 10.560 0.619 10.053 1.00 98.75 226 LEU A C 1
ATOM 1795 O O . LEU A 1 226 ? 11.324 0.473 9.103 1.00 98.75 226 LEU A O 1
ATOM 1799 N N . LEU A 1 227 ? 9.244 0.434 9.936 1.00 98.81 227 LEU A N 1
ATOM 1800 C CA . LEU A 1 227 ? 8.603 0.048 8.681 1.00 98.81 227 LEU A CA 1
ATOM 1801 C C . LEU A 1 227 ? 8.771 1.111 7.587 1.00 98.81 227 LEU A C 1
ATOM 1803 O O . LEU A 1 227 ? 8.934 0.767 6.419 1.00 98.81 227 LEU A O 1
ATOM 1807 N N . SER A 1 228 ? 8.776 2.396 7.951 1.00 98.75 228 SER A N 1
ATOM 1808 C CA . SER A 1 228 ? 9.078 3.485 7.019 1.00 98.75 228 SER A CA 1
ATOM 1809 C C . SER A 1 228 ? 10.506 3.419 6.488 1.00 98.75 228 SER A C 1
ATOM 1811 O O . SER A 1 228 ? 10.709 3.647 5.297 1.00 98.75 228 SER A O 1
ATOM 1813 N N . ILE A 1 229 ? 11.486 3.138 7.351 1.00 98.75 229 ILE A N 1
ATOM 1814 C CA . ILE A 1 229 ? 12.891 2.987 6.945 1.00 98.75 229 ILE A CA 1
ATOM 1815 C C . ILE A 1 229 ? 12.993 1.831 5.949 1.00 98.75 229 ILE A C 1
ATOM 1817 O O . ILE A 1 229 ? 13.393 2.049 4.807 1.00 98.75 229 ILE A O 1
ATOM 1821 N N . LYS A 1 230 ? 12.469 0.658 6.327 1.00 98.62 230 LYS A N 1
ATOM 1822 C CA . LYS A 1 230 ? 12.425 -0.535 5.471 1.00 98.62 230 LYS A CA 1
ATOM 1823 C C . LYS A 1 230 ? 11.742 -0.273 4.124 1.00 98.62 230 LYS A C 1
ATOM 1825 O O . LYS A 1 230 ? 12.177 -0.758 3.083 1.00 98.62 230 LYS A O 1
ATOM 1830 N N . ALA A 1 231 ? 10.666 0.511 4.116 1.00 98.44 231 ALA A N 1
ATOM 1831 C CA . ALA A 1 231 ? 9.960 0.890 2.897 1.00 98.44 231 ALA A CA 1
ATOM 1832 C C . ALA A 1 231 ? 10.809 1.764 1.955 1.00 98.44 231 ALA A C 1
ATOM 1834 O O . ALA A 1 231 ? 10.781 1.551 0.740 1.00 98.44 231 ALA A O 1
ATOM 1835 N N . PHE A 1 232 ? 11.565 2.729 2.488 1.00 98.56 232 PHE A N 1
ATOM 1836 C CA . PHE A 1 232 ? 12.487 3.536 1.682 1.00 98.56 232 PHE A CA 1
ATOM 1837 C C . PHE A 1 232 ? 13.702 2.732 1.213 1.00 98.56 232 PHE A C 1
ATOM 1839 O O . PHE A 1 232 ? 14.054 2.842 0.041 1.00 98.56 232 PHE A O 1
ATOM 1846 N N . GLU A 1 233 ? 14.278 1.879 2.063 1.00 97.94 233 GLU A N 1
ATOM 1847 C CA . GLU A 1 233 ? 15.341 0.938 1.677 1.00 97.94 233 GLU A CA 1
ATOM 1848 C C . GLU A 1 233 ? 14.889 0.054 0.514 1.00 97.94 233 GLU A C 1
ATOM 1850 O O . GLU A 1 233 ? 15.578 -0.046 -0.500 1.00 97.94 233 GLU A O 1
ATOM 1855 N N . ARG A 1 234 ? 13.662 -0.475 0.583 1.00 96.38 234 ARG A N 1
ATOM 1856 C CA . ARG A 1 234 ? 13.090 -1.276 -0.501 1.00 96.38 234 ARG A CA 1
ATOM 1857 C C . ARG A 1 234 ? 12.950 -0.502 -1.815 1.00 96.38 234 ARG A C 1
ATOM 1859 O O . ARG A 1 234 ? 13.104 -1.087 -2.887 1.00 96.38 234 ARG A O 1
ATOM 1866 N N . CYS A 1 235 ? 12.650 0.797 -1.755 1.00 96.19 235 CYS A N 1
ATOM 1867 C CA . CYS A 1 235 ? 12.629 1.652 -2.946 1.00 96.19 235 CYS A CA 1
ATOM 1868 C C . CYS A 1 235 ? 14.045 1.877 -3.496 1.00 96.19 235 CYS A C 1
ATOM 1870 O O . CYS A 1 235 ? 14.235 1.791 -4.704 1.00 96.19 235 CYS A O 1
ATOM 1872 N N . ILE A 1 236 ? 15.035 2.095 -2.623 1.00 96.62 236 ILE A N 1
ATOM 1873 C CA . ILE A 1 236 ? 16.446 2.252 -3.010 1.00 96.62 236 ILE A CA 1
ATOM 1874 C C . ILE A 1 236 ? 16.962 0.991 -3.708 1.00 96.62 236 ILE A C 1
ATOM 1876 O O . ILE A 1 236 ? 17.571 1.086 -4.770 1.00 96.62 236 ILE A O 1
ATOM 1880 N N . GLU A 1 237 ? 16.707 -0.194 -3.148 1.00 94.00 237 GLU A N 1
ATOM 1881 C CA . GLU A 1 237 ? 17.063 -1.474 -3.774 1.00 94.00 237 GLU A CA 1
ATOM 1882 C C . GLU A 1 237 ? 16.483 -1.592 -5.185 1.00 94.00 237 GLU A C 1
ATOM 1884 O O . GLU A 1 237 ? 17.186 -1.941 -6.136 1.00 94.00 237 GLU A O 1
ATOM 1889 N N . TYR A 1 238 ? 15.199 -1.263 -5.319 1.00 93.69 238 TYR A N 1
ATOM 1890 C CA . TYR A 1 238 ? 14.486 -1.333 -6.582 1.00 93.69 238 TYR A CA 1
ATOM 1891 C C . TYR A 1 238 ? 15.051 -0.358 -7.615 1.00 93.69 238 TYR A C 1
ATOM 1893 O O . TYR A 1 238 ? 15.411 -0.786 -8.711 1.00 93.69 238 TYR A O 1
ATOM 1901 N N . ASP A 1 239 ? 15.238 0.911 -7.264 1.00 94.00 239 ASP A N 1
ATOM 1902 C CA . ASP A 1 239 ? 15.802 1.905 -8.180 1.00 94.00 239 ASP A CA 1
ATOM 1903 C C . ASP A 1 239 ? 17.258 1.568 -8.555 1.00 94.00 239 ASP A C 1
ATOM 1905 O O . ASP A 1 239 ? 17.641 1.659 -9.724 1.00 94.00 239 ASP A O 1
ATOM 1909 N N . ASN A 1 240 ? 18.059 1.062 -7.610 1.00 93.88 240 ASN A N 1
ATOM 1910 C CA . ASN A 1 240 ? 19.418 0.586 -7.883 1.00 93.88 240 ASN A CA 1
ATOM 1911 C C . ASN A 1 240 ? 19.437 -0.550 -8.913 1.00 93.88 240 ASN A C 1
ATOM 1913 O O . ASN A 1 240 ? 20.316 -0.586 -9.780 1.00 93.88 240 ASN A O 1
ATOM 1917 N N . SER A 1 241 ? 18.483 -1.478 -8.841 1.00 91.12 241 SER A N 1
ATOM 1918 C CA . SER A 1 241 ? 18.364 -2.573 -9.808 1.00 91.12 241 SER A CA 1
ATOM 1919 C C . SER A 1 241 ? 18.064 -2.066 -11.224 1.00 91.12 241 SER A C 1
ATOM 1921 O O . SER A 1 241 ? 18.645 -2.554 -12.199 1.00 91.12 241 SER A O 1
ATOM 1923 N N . ILE A 1 242 ? 17.228 -1.028 -11.330 1.00 90.88 242 ILE A N 1
ATOM 1924 C CA . ILE A 1 242 ? 16.884 -0.364 -12.589 1.00 90.88 242 ILE A CA 1
ATOM 1925 C C . ILE A 1 242 ? 18.119 0.329 -13.157 1.00 90.88 242 ILE A C 1
ATOM 1927 O O . ILE A 1 242 ? 18.462 0.111 -14.317 1.00 90.88 242 ILE A O 1
ATOM 1931 N N . VAL A 1 243 ? 18.834 1.105 -12.339 1.00 91.94 243 VAL A N 1
ATOM 1932 C CA . VAL A 1 243 ? 20.063 1.796 -12.758 1.00 91.94 243 VAL A CA 1
ATOM 1933 C C . VAL A 1 243 ? 21.111 0.799 -13.250 1.00 91.94 243 VAL A C 1
ATOM 1935 O O . VAL A 1 243 ? 21.682 0.994 -14.323 1.00 91.94 243 VAL A O 1
ATOM 1938 N N . LYS A 1 244 ? 21.349 -0.292 -12.509 1.00 90.00 244 LYS A N 1
ATOM 1939 C CA . LYS A 1 244 ? 22.287 -1.354 -12.917 1.00 90.00 244 LYS A CA 1
ATOM 1940 C C . LYS A 1 244 ? 21.907 -1.950 -14.272 1.00 90.00 244 LYS A C 1
ATOM 1942 O O . LYS A 1 244 ? 22.772 -2.135 -15.126 1.00 90.00 244 LYS A O 1
ATOM 1947 N N . TYR A 1 245 ? 20.623 -2.229 -14.477 1.00 89.25 245 TYR A N 1
ATOM 1948 C CA . TYR A 1 245 ? 20.123 -2.741 -15.747 1.00 89.25 245 TYR A CA 1
ATOM 1949 C C . TYR A 1 245 ? 20.321 -1.746 -16.895 1.00 89.25 245 TYR A C 1
ATOM 1951 O O . TYR A 1 245 ? 20.878 -2.125 -17.922 1.00 89.25 245 TYR A O 1
ATOM 1959 N N . LEU A 1 246 ? 19.913 -0.486 -16.718 1.00 88.69 246 LEU A N 1
ATOM 1960 C CA . LEU A 1 246 ? 20.021 0.547 -17.752 1.00 88.69 246 LEU A CA 1
ATOM 1961 C C . LEU A 1 246 ? 21.480 0.829 -18.132 1.00 88.69 246 LEU A C 1
ATOM 1963 O O . LEU A 1 246 ? 21.772 0.984 -19.311 1.00 88.69 246 LEU A O 1
ATOM 1967 N N . LYS A 1 247 ? 22.406 0.811 -17.162 1.00 88.75 247 LYS A N 1
ATOM 1968 C CA . LYS A 1 247 ? 23.852 0.917 -17.428 1.00 88.75 247 LYS A CA 1
ATOM 1969 C C . LYS A 1 247 ? 24.385 -0.251 -18.257 1.00 88.75 247 LYS A C 1
ATOM 1971 O O . LYS A 1 247 ? 25.219 -0.047 -19.128 1.00 88.75 247 LYS A O 1
ATOM 1976 N N . ARG A 1 248 ? 23.925 -1.475 -17.976 1.00 85.56 248 ARG A N 1
ATOM 1977 C CA . ARG A 1 248 ? 24.360 -2.681 -18.698 1.00 85.56 248 ARG A CA 1
ATOM 1978 C C . ARG A 1 248 ? 23.858 -2.704 -20.138 1.00 85.56 248 ARG A C 1
ATOM 1980 O O . ARG A 1 248 ? 24.553 -3.194 -21.017 1.00 85.56 248 ARG A O 1
ATOM 1987 N N . VAL A 1 249 ? 22.638 -2.234 -20.374 1.00 81.38 249 VAL A N 1
ATOM 1988 C CA . VAL A 1 249 ? 21.961 -2.321 -21.680 1.00 81.38 249 VAL A CA 1
ATOM 1989 C C . VAL A 1 249 ? 22.345 -1.112 -22.528 1.00 81.38 249 VAL A C 1
ATOM 1991 O O . VAL A 1 249 ? 21.465 -0.521 -23.134 1.00 81.38 249 VAL A O 1
ATOM 1994 N N . GLY A 1 250 ? 23.631 -0.725 -22.498 1.00 60.81 250 GLY A N 1
ATOM 1995 C CA . GLY A 1 250 ? 24.175 0.490 -23.103 1.00 60.81 250 GLY A CA 1
ATOM 1996 C C . GLY A 1 250 ? 23.359 0.945 -24.305 1.00 60.81 250 GLY A C 1
ATOM 1997 O O . GLY A 1 250 ? 23.186 0.177 -25.253 1.00 60.81 250 GLY A O 1
ATOM 1998 N N . TYR A 1 251 ? 22.814 2.167 -24.241 1.00 58.72 251 TYR A N 1
ATOM 1999 C CA . TYR A 1 251 ? 22.404 2.853 -25.463 1.00 58.72 251 TYR A CA 1
ATOM 2000 C C . TYR A 1 251 ? 23.592 2.705 -26.395 1.00 58.72 251 TYR A C 1
ATOM 2002 O O . TYR A 1 251 ? 24.676 3.112 -25.987 1.00 58.72 251 TYR A O 1
ATOM 2010 N N . GLY A 1 252 ? 23.424 2.028 -27.533 1.00 48.94 252 GLY A N 1
ATOM 2011 C CA . GLY A 1 252 ? 24.496 1.915 -28.511 1.00 48.94 252 GLY A CA 1
ATOM 2012 C C . GLY A 1 252 ? 25.041 3.316 -28.763 1.00 48.94 252 GLY A C 1
ATOM 2013 O O . GLY A 1 252 ? 24.357 4.132 -29.375 1.00 48.94 252 GLY A O 1
ATOM 2014 N N . MET A 1 253 ? 26.200 3.595 -28.177 1.00 40.09 253 MET A N 1
ATOM 2015 C CA . MET A 1 253 ? 27.109 4.663 -28.544 1.00 40.09 253 MET A CA 1
ATOM 2016 C C . MET A 1 253 ? 28.246 3.970 -29.265 1.00 40.09 253 MET A C 1
ATOM 2018 O O . MET A 1 253 ? 28.710 2.934 -28.729 1.00 40.09 253 MET A O 1
#

Sequence (253 aa):
MKKKEENELKTSESLMRNGNILHAKECGHKPPISGMIEGCVKKMSLAQDVLNKSHFKKTALISVSDRKGLVAFTKGLKKLGFSFVASGRNADYLEKHGIRALKTSRLTGWPPIMNPQGVKTIHPRIYGGIFVNPNKKDHLTDVRRYGIIPFNIVVCNFYPFERTITRRGFNHKDAIRNLDIGGPAMVRAAAKHYAYRTVLVDPADYTKVLKELREKEEVDMATRRLLSIKAFERCIEYDNSIVKYLKRVGYGM

Mean predicted aligned error: 11.39 Å

InterPro domains:
  IPR002695 Bifunctional purine biosynthesis protein PurH-like [PF01808] (190-247)
  IPR002695 Bifunctional purine biosynthesis protein PurH-like [PTHR11692] (57-248)
  IPR011607 Methylglyoxal synthase-like domain [PF02142] (69-184)
  IPR011607 Methylglyoxal synthase-like domain [PS51855] (52-201)
  IPR011607 Methylglyoxal synthase-like domain [SM00851] (69-185)
  IPR036914 Methylglyoxal synthase-like domain superfamily [G3DSA:3.40.50.1380] (48-249)
  IPR036914 Methylglyoxal synthase-like domain superfamily [SSF52335] (57-248)

Secondary structure (DSSP, 8-state):
-HHHHHHHHHHHHHHHHHHHHHHHHTTTPPP--SHHHHHHHHHTHHHHHHHHS-S---EEEEEES--TTHHHHHHHHHHTT-EEEE-HHHHHHHHTTT---EEHHHHHS---BSTTT-BSS-SHHHHHHHH--TT-HHHHHHHHHHT----SEEEEE---HHHHHTSTT--HHHHHHT--SHHHHHHHHHHHTTTT-EEE--GGGHHHHHHHHHHHSS--HHHHHHHHHHHHHHHHHHHHHHHHHHHHT----